Protein AF-A0A6J8ASM1-F1 (afdb_monomer)

Secondary structure (DSSP, 8-state):
----HHHHHHHHHH-SSPPPPPPBHHHHHHHHHHHHIIIIIHHH--HHHHHHHHHHHHHHHH--TTS--SS-HHHHHHHHHHHHTT--TT--TT--TTSTT---TTSGGGS----HHHHHHHHHHHHHHHHTTTTTTS-B-THHHHHHHHHHHHHS-TTS--TTSTHHHHHHHHHHHHHHH---------

Solvent-accessible surface area (backbone atoms only — not comparable to full-atom values): 11583 Å² total; per-residue (Å²): 130,92,70,73,58,70,62,57,51,54,49,52,74,74,36,101,56,93,81,82,88,59,50,41,49,66,61,48,54,51,54,52,48,50,51,49,46,64,63,42,42,75,75,68,64,44,66,59,54,52,52,36,52,50,50,54,52,52,49,57,65,61,62,65,92,84,57,91,65,91,67,54,65,34,54,54,42,62,26,51,58,44,42,48,51,66,44,56,88,67,52,58,93,86,56,56,81,90,46,102,80,60,59,39,82,64,37,76,92,36,45,62,54,82,58,68,73,60,48,52,59,50,43,55,57,36,49,56,49,29,76,43,31,70,66,59,68,59,41,43,73,59,61,66,60,53,52,49,51,51,50,46,47,71,69,58,37,87,94,55,92,41,80,90,52,66,58,41,59,53,45,53,52,53,46,53,47,38,71,76,75,47,85,81,79,84,90,70,90,130

Mean predicted aligned error: 11.3 Å

Structure (mmCIF, N/CA/C/O backbone):
data_AF-A0A6J8ASM1-F1
#
_entry.id   AF-A0A6J8ASM1-F1
#
loop_
_atom_site.group_PDB
_atom_site.id
_atom_site.type_symbol
_atom_site.label_atom_id
_atom_site.label_alt_id
_atom_site.label_comp_id
_atom_site.label_asym_id
_atom_site.label_entity_id
_atom_site.label_seq_id
_atom_site.pdbx_PDB_ins_code
_atom_site.Cartn_x
_atom_site.Cartn_y
_atom_site.Cartn_z
_atom_site.occupancy
_atom_site.B_iso_or_equiv
_atom_site.auth_seq_id
_atom_site.auth_comp_id
_atom_site.auth_asym_id
_atom_site.auth_atom_id
_atom_site.pdbx_PDB_model_num
ATOM 1 N N . MET A 1 1 ? 6.900 -10.649 9.901 1.00 44.19 1 MET A N 1
ATOM 2 C CA . MET A 1 1 ? 5.608 -10.013 10.231 1.00 44.19 1 MET A CA 1
ATOM 3 C C . MET A 1 1 ? 5.357 -10.311 11.690 1.00 44.19 1 MET A C 1
ATOM 5 O O . MET A 1 1 ? 5.675 -11.417 12.097 1.00 44.19 1 MET A O 1
ATOM 9 N N . ASP A 1 2 ? 4.907 -9.322 12.455 1.00 40.72 2 ASP A N 1
ATOM 10 C CA . ASP A 1 2 ? 4.675 -9.475 13.891 1.00 40.72 2 ASP A CA 1
ATOM 11 C C . ASP A 1 2 ? 3.363 -10.246 14.090 1.00 40.72 2 ASP A C 1
ATOM 13 O O . ASP A 1 2 ? 2.270 -9.744 13.802 1.00 40.72 2 ASP A O 1
ATOM 17 N N . ASP A 1 3 ? 3.486 -11.523 14.436 1.00 49.91 3 ASP A N 1
ATOM 18 C CA . ASP A 1 3 ? 2.369 -12.428 14.666 1.00 49.91 3 ASP A CA 1
ATOM 19 C C . ASP A 1 3 ? 2.250 -12.668 16.168 1.00 49.91 3 ASP A C 1
ATOM 21 O O . ASP A 1 3 ? 2.829 -13.611 16.701 1.00 49.91 3 ASP A O 1
ATOM 25 N N . ASP A 1 4 ? 1.476 -11.817 16.847 1.00 57.06 4 ASP A N 1
ATOM 26 C CA . ASP A 1 4 ? 1.049 -12.047 18.231 1.00 57.06 4 ASP A CA 1
ATOM 27 C C . ASP A 1 4 ? 0.227 -13.345 18.314 1.00 57.06 4 ASP A C 1
ATOM 29 O O . ASP A 1 4 ? -1.001 -13.359 18.220 1.00 57.06 4 ASP A O 1
ATOM 33 N N . SER A 1 5 ? 0.922 -14.474 18.431 1.00 57.62 5 SER A N 1
ATOM 34 C CA . SER A 1 5 ? 0.334 -15.813 18.404 1.00 57.62 5 SER A CA 1
ATOM 35 C C . SER A 1 5 ? -0.451 -16.126 19.681 1.00 57.62 5 SER A C 1
ATOM 37 O O . SER A 1 5 ? -1.349 -16.965 19.658 1.00 57.62 5 SER A O 1
ATOM 39 N N . ALA A 1 6 ? -0.143 -15.448 20.791 1.00 64.06 6 ALA A N 1
ATOM 40 C CA . ALA A 1 6 ? -0.754 -15.702 22.095 1.00 64.06 6 ALA A CA 1
ATOM 41 C C . ALA A 1 6 ? -2.237 -15.289 22.155 1.00 64.06 6 ALA A C 1
ATOM 43 O O . ALA A 1 6 ? -3.060 -16.005 22.724 1.00 64.06 6 ALA A O 1
ATOM 44 N N . THR A 1 7 ? -2.603 -14.170 21.522 1.00 65.12 7 THR A N 1
ATOM 45 C CA . THR A 1 7 ? -3.988 -13.668 21.511 1.00 65.12 7 THR A CA 1
ATOM 46 C C . THR A 1 7 ? -4.891 -14.509 20.613 1.00 65.12 7 THR A C 1
ATOM 48 O O . THR A 1 7 ? -6.029 -14.798 20.978 1.00 65.12 7 THR A O 1
ATOM 51 N N . LEU A 1 8 ? -4.383 -14.976 19.468 1.00 67.25 8 LEU A N 1
ATOM 52 C CA . LEU A 1 8 ? -5.148 -15.833 18.560 1.00 67.25 8 LEU A CA 1
ATOM 53 C C . LEU A 1 8 ? -5.460 -17.201 19.185 1.00 67.25 8 LEU A C 1
ATOM 55 O O . LEU A 1 8 ? -6.559 -17.716 18.987 1.00 67.25 8 LEU A O 1
ATOM 59 N N . SER A 1 9 ? -4.524 -17.775 19.946 1.00 66.81 9 SER A N 1
ATOM 60 C CA . SER A 1 9 ? -4.737 -19.050 20.641 1.00 66.81 9 SER A CA 1
ATOM 61 C C . SER A 1 9 ? -5.842 -18.951 21.693 1.00 66.81 9 SER A C 1
ATOM 63 O O . SER A 1 9 ? -6.753 -19.772 21.677 1.00 66.81 9 SER A O 1
ATOM 65 N N . GLN A 1 10 ? -5.845 -17.901 22.523 1.00 72.62 10 GLN A N 1
ATOM 66 C CA . GLN A 1 10 ? -6.917 -17.682 23.508 1.00 72.62 10 GLN A CA 1
ATOM 67 C C . GLN A 1 10 ? -8.285 -17.442 22.858 1.00 72.62 10 GLN A C 1
ATOM 69 O O . GLN A 1 10 ? -9.308 -17.890 23.370 1.00 72.62 10 GLN A O 1
ATOM 74 N N . VAL A 1 11 ? -8.324 -16.734 21.727 1.00 70.00 11 VAL A N 1
ATOM 75 C CA . VAL A 1 11 ? -9.566 -16.512 20.976 1.00 70.00 11 VAL A CA 1
ATOM 76 C C . VAL A 1 11 ? -10.088 -17.830 20.396 1.00 70.00 11 VAL A C 1
ATOM 78 O O . VAL A 1 11 ? -11.273 -18.118 20.507 1.00 70.00 11 VAL A O 1
ATOM 81 N N . LYS A 1 12 ? -9.218 -18.676 19.839 1.00 73.12 12 LYS A N 1
ATOM 82 C CA . LYS A 1 12 ? -9.619 -20.003 19.344 1.00 73.12 12 LYS A CA 1
ATOM 83 C C . LYS A 1 12 ? -10.085 -20.940 20.459 1.00 73.12 12 LYS A C 1
ATOM 85 O O . LYS A 1 12 ? -10.977 -21.742 20.232 1.00 73.12 12 LYS A O 1
ATOM 90 N N . GLU A 1 13 ? -9.490 -20.837 21.643 1.00 75.00 13 GLU A N 1
ATOM 91 C CA . GLU A 1 13 ? -9.875 -21.634 22.810 1.00 75.00 13 GLU A CA 1
ATOM 92 C C . GLU A 1 13 ? -11.236 -21.202 23.380 1.00 75.00 13 GLU A C 1
ATOM 94 O O . GLU A 1 13 ? -12.033 -22.038 23.794 1.00 75.00 13 GLU A O 1
ATOM 99 N N . ARG A 1 14 ? -11.533 -19.895 23.368 1.00 75.94 14 ARG A N 1
ATOM 100 C CA . ARG A 1 14 ? -12.781 -19.343 23.926 1.00 75.94 14 ARG A CA 1
ATOM 101 C C . ARG A 1 14 ? -13.973 -19.371 22.975 1.00 75.94 14 ARG A C 1
ATOM 103 O O . ARG A 1 14 ? -15.107 -19.360 23.445 1.00 75.94 14 ARG A O 1
ATOM 110 N N . PHE A 1 15 ? -13.745 -19.369 21.665 1.00 72.75 15 PHE A N 1
ATOM 111 C CA . PHE A 1 15 ? -14.811 -19.323 20.667 1.00 72.75 15 PHE A CA 1
ATOM 112 C C . PHE A 1 15 ? -14.808 -20.608 19.833 1.00 72.75 15 PHE A C 1
ATOM 114 O O . PHE A 1 15 ? -13.863 -20.877 19.101 1.00 72.75 15 PHE A O 1
ATOM 121 N N . GLY A 1 16 ? -15.896 -21.385 19.891 1.00 74.62 16 GLY A N 1
ATOM 122 C CA . GLY A 1 16 ? -16.052 -22.661 19.171 1.00 74.62 16 GLY A CA 1
ATOM 123 C C . GLY A 1 16 ? -16.206 -22.548 17.646 1.00 74.62 16 GLY A C 1
ATOM 124 O O . GLY A 1 16 ? -16.668 -23.488 17.007 1.00 74.62 16 GLY A O 1
ATOM 125 N N . HIS A 1 17 ? -15.866 -21.401 17.055 1.00 75.94 17 HIS A N 1
ATOM 126 C CA . HIS A 1 17 ? -15.947 -21.153 15.619 1.00 75.94 17 HIS A CA 1
ATOM 127 C C . HIS A 1 17 ? -14.587 -20.705 15.061 1.00 75.94 17 HIS A C 1
ATOM 129 O O . HIS A 1 17 ? -13.820 -20.031 15.754 1.00 75.94 17 HIS A O 1
ATOM 135 N N . PRO A 1 18 ? -14.270 -21.024 13.793 1.00 72.81 18 PRO A N 1
ATOM 136 C CA . PRO A 1 18 ? -13.019 -20.604 13.176 1.00 72.81 18 PRO A CA 1
ATOM 137 C C . PRO A 1 18 ? -12.924 -19.074 13.129 1.00 72.81 18 PRO A C 1
ATOM 139 O O . PRO A 1 18 ? -13.768 -18.400 12.543 1.00 72.81 18 PRO A O 1
ATOM 142 N N . VAL A 1 19 ? -11.883 -18.525 13.758 1.00 69.50 19 VAL A N 1
ATOM 143 C CA . VAL A 1 19 ? -11.554 -17.097 13.701 1.00 69.50 19 VAL A CA 1
ATOM 144 C C . VAL A 1 19 ? -10.429 -16.886 12.695 1.00 69.50 19 VAL A C 1
ATOM 146 O O . VAL A 1 19 ? -9.323 -17.406 12.861 1.00 69.50 19 VAL A O 1
ATOM 149 N N . GLU A 1 20 ? -10.714 -16.119 11.645 1.00 68.56 20 GLU A N 1
ATOM 150 C CA . GLU A 1 20 ? -9.738 -15.733 10.629 1.00 68.56 20 GLU A CA 1
ATOM 151 C C . GLU A 1 20 ? -9.116 -14.373 10.984 1.00 68.56 20 GLU A C 1
ATOM 153 O O . GLU A 1 20 ? -9.820 -13.391 11.219 1.00 68.56 20 GLU A O 1
ATOM 158 N N . LYS A 1 21 ? -7.780 -14.301 11.027 1.00 69.81 21 LYS A N 1
ATOM 159 C CA . LYS A 1 21 ? -7.047 -13.046 11.241 1.00 69.81 21 LYS A CA 1
ATOM 160 C C . LYS A 1 21 ? -6.869 -12.343 9.900 1.00 69.81 21 LYS A C 1
ATOM 162 O O . LYS A 1 21 ? -6.246 -12.887 8.991 1.00 69.81 21 LYS A O 1
ATOM 167 N N . TRP A 1 22 ? -7.363 -11.117 9.790 1.00 72.75 22 TRP A N 1
ATOM 168 C CA . TRP A 1 22 ? -7.147 -10.280 8.612 1.00 72.75 22 TRP A CA 1
ATOM 169 C C . TRP A 1 22 ? -6.052 -9.252 8.884 1.00 72.75 22 TRP A C 1
ATOM 171 O O . TRP A 1 22 ? -5.997 -8.651 9.955 1.00 72.75 22 TRP A O 1
ATOM 181 N N . SER A 1 23 ? -5.173 -9.027 7.907 1.00 72.44 23 SER A N 1
ATOM 182 C CA . SER A 1 23 ? -4.196 -7.939 7.992 1.00 72.44 23 SER A CA 1
ATOM 183 C C . SER A 1 23 ? -4.887 -6.584 7.836 1.00 72.44 23 SER 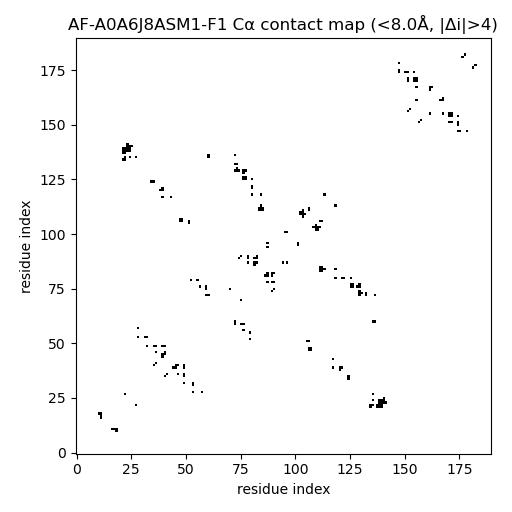A C 1
ATOM 185 O O . SER A 1 23 ? -5.810 -6.445 7.032 1.00 72.44 23 SER A O 1
ATOM 187 N N . ASP A 1 24 ? -4.417 -5.566 8.555 1.00 78.00 24 ASP A N 1
ATOM 188 C CA . ASP A 1 24 ? -4.861 -4.193 8.321 1.00 78.00 24 ASP A CA 1
ATOM 189 C C . ASP A 1 24 ? -4.247 -3.632 7.025 1.00 78.00 24 ASP A C 1
ATOM 191 O O . ASP A 1 24 ? -3.042 -3.751 6.774 1.00 78.00 24 ASP A O 1
ATOM 195 N N . ILE A 1 25 ? -5.082 -2.993 6.200 1.00 77.44 25 ILE A N 1
ATOM 196 C CA . ILE A 1 25 ? -4.677 -2.424 4.904 1.00 77.44 25 ILE A CA 1
ATOM 197 C C . ILE A 1 25 ? -3.565 -1.376 5.058 1.00 77.44 25 ILE A C 1
ATOM 199 O O . ILE A 1 25 ? -2.675 -1.297 4.208 1.00 77.44 25 ILE A O 1
ATOM 203 N N . ASN A 1 26 ? -3.600 -0.546 6.102 1.00 78.12 26 ASN A N 1
ATOM 204 C CA . ASN A 1 26 ? -2.608 0.514 6.282 1.00 78.12 26 ASN A CA 1
ATOM 205 C C . ASN A 1 26 ? -1.263 -0.072 6.712 1.00 78.12 26 ASN A C 1
ATOM 207 O O . ASN A 1 26 ? -0.227 0.315 6.166 1.00 78.12 26 ASN A O 1
ATOM 211 N N . HIS A 1 27 ? -1.275 -1.047 7.623 1.00 78.50 27 HIS A N 1
ATOM 212 C CA . HIS A 1 27 ? -0.069 -1.783 8.008 1.00 78.50 27 HIS A CA 1
ATOM 213 C C . HIS A 1 27 ? 0.563 -2.501 6.816 1.00 78.50 27 HIS A C 1
ATOM 215 O O . HIS A 1 27 ? 1.779 -2.430 6.621 1.00 78.50 27 HIS A O 1
ATOM 221 N N . LEU A 1 28 ? -0.259 -3.119 5.970 1.00 78.88 28 LEU A N 1
ATOM 222 C CA . LEU A 1 28 ? 0.202 -3.753 4.744 1.00 78.88 28 LEU A CA 1
ATOM 223 C C . LEU A 1 28 ? 0.855 -2.745 3.785 1.00 78.88 28 LEU A C 1
ATOM 225 O O . LEU A 1 28 ? 1.982 -2.965 3.341 1.00 78.88 28 LEU A O 1
ATOM 229 N N . ARG A 1 29 ? 0.186 -1.617 3.499 1.00 81.12 29 ARG A N 1
ATOM 230 C CA . ARG A 1 29 ? 0.737 -0.536 2.658 1.00 81.12 29 ARG A CA 1
ATOM 231 C C . ARG A 1 29 ? 2.078 -0.034 3.189 1.00 81.12 29 ARG A C 1
ATOM 233 O O . ARG A 1 29 ? 3.003 0.170 2.408 1.00 81.12 29 ARG A O 1
ATOM 240 N N . LYS A 1 30 ? 2.197 0.132 4.509 1.00 83.81 30 LYS A N 1
ATOM 241 C CA . LYS A 1 30 ? 3.439 0.558 5.165 1.00 83.81 30 LYS A CA 1
ATOM 242 C C . LYS A 1 30 ? 4.547 -0.486 5.019 1.00 83.81 30 LYS A C 1
ATOM 244 O O . LYS A 1 30 ? 5.665 -0.129 4.668 1.00 83.81 30 LYS A O 1
ATOM 249 N N . SER A 1 31 ? 4.245 -1.764 5.247 1.00 82.44 31 SER A N 1
ATOM 250 C CA . SER A 1 31 ? 5.212 -2.862 5.106 1.00 82.44 31 SER A CA 1
ATOM 251 C C . SER A 1 31 ? 5.757 -2.962 3.677 1.00 82.44 31 SER A C 1
ATOM 253 O O . SER A 1 31 ? 6.970 -3.007 3.480 1.00 82.44 31 SER A O 1
ATOM 255 N N . VAL A 1 32 ? 4.866 -2.897 2.687 1.00 80.56 32 VAL A N 1
ATOM 256 C CA . VAL A 1 32 ? 5.199 -2.867 1.255 1.00 80.56 32 VAL A CA 1
ATOM 257 C C . VAL A 1 32 ? 6.045 -1.644 0.906 1.00 80.56 32 VAL A C 1
ATOM 259 O O . VAL A 1 32 ? 7.094 -1.775 0.277 1.00 80.56 32 VAL A O 1
ATOM 262 N N . GLY A 1 33 ? 5.634 -0.460 1.367 1.00 84.06 33 GLY A N 1
ATOM 263 C CA . GLY A 1 33 ? 6.385 0.770 1.151 1.00 84.06 33 GLY A CA 1
ATOM 264 C C . GLY A 1 33 ? 7.799 0.698 1.729 1.00 84.06 33 GLY A C 1
ATOM 265 O O . GLY A 1 33 ? 8.751 1.069 1.049 1.00 84.06 33 GLY A O 1
ATOM 266 N N . ASN A 1 34 ? 7.951 0.155 2.937 1.00 85.50 34 ASN A N 1
ATOM 267 C CA . ASN A 1 34 ? 9.255 -0.045 3.567 1.00 85.50 34 ASN A CA 1
ATOM 268 C C . ASN A 1 34 ? 10.126 -1.043 2.793 1.00 85.50 34 ASN A C 1
ATOM 270 O O . ASN A 1 34 ? 11.320 -0.805 2.642 1.00 85.50 34 ASN A O 1
ATOM 274 N N . SER A 1 35 ? 9.546 -2.135 2.282 1.00 83.75 35 SER A N 1
ATOM 275 C CA . SER A 1 35 ? 10.268 -3.095 1.436 1.00 83.75 35 SER A CA 1
ATOM 276 C C . SER A 1 35 ? 10.807 -2.422 0.171 1.00 83.75 35 SER A C 1
ATOM 278 O O . SER A 1 35 ? 11.996 -2.539 -0.112 1.00 83.75 35 SER A O 1
ATOM 280 N N . MET A 1 36 ? 9.983 -1.622 -0.515 1.00 85.00 36 MET A N 1
ATOM 281 C CA . MET A 1 36 ? 10.419 -0.834 -1.673 1.00 85.00 36 MET A CA 1
ATOM 282 C C . MET A 1 36 ? 11.548 0.135 -1.327 1.00 85.00 36 MET A C 1
ATOM 284 O O . MET A 1 36 ? 12.539 0.194 -2.046 1.00 85.00 36 MET A O 1
ATOM 288 N N . TYR A 1 37 ? 11.436 0.875 -0.221 1.00 86.12 37 TYR A N 1
ATOM 289 C CA . TYR A 1 37 ? 12.507 1.775 0.211 1.00 86.12 37 TYR A CA 1
ATOM 290 C C . TYR A 1 37 ? 13.796 1.014 0.535 1.00 86.12 37 TYR A C 1
ATOM 292 O O . TYR A 1 37 ? 14.869 1.422 0.103 1.00 86.12 37 TYR A O 1
ATOM 300 N N . ASN A 1 38 ? 13.718 -0.117 1.228 1.00 84.00 38 ASN A N 1
ATOM 301 C CA . ASN A 1 38 ? 14.904 -0.886 1.591 1.00 84.00 38 ASN A CA 1
ATOM 302 C C . ASN A 1 38 ? 15.631 -1.475 0.377 1.00 84.00 38 ASN A C 1
ATOM 304 O O . ASN A 1 38 ? 16.861 -1.457 0.362 1.00 84.00 38 ASN A O 1
ATOM 308 N N . THR A 1 39 ? 14.895 -1.963 -0.623 1.00 80.12 39 THR A N 1
ATOM 309 C CA . THR A 1 39 ? 15.476 -2.578 -1.825 1.00 80.12 39 THR A CA 1
ATOM 310 C C . THR A 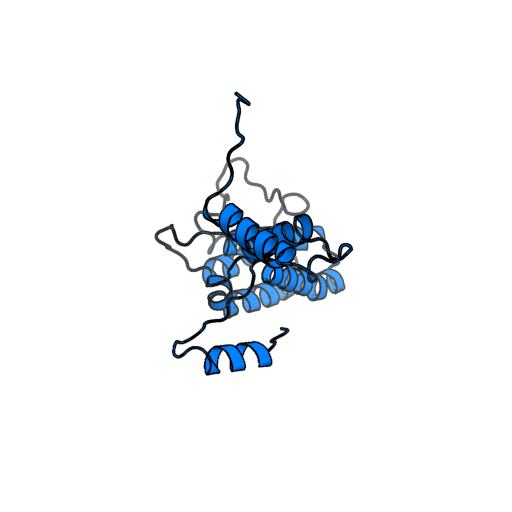1 39 ? 15.907 -1.525 -2.849 1.00 80.12 39 THR A C 1
ATOM 312 O O . THR A 1 39 ? 17.038 -1.552 -3.326 1.00 80.12 39 THR A O 1
ATOM 315 N N . LEU A 1 40 ? 15.044 -0.549 -3.148 1.00 82.94 40 LEU A N 1
ATOM 316 C CA . LEU A 1 40 ? 15.227 0.373 -4.275 1.00 82.94 40 LEU A CA 1
ATOM 317 C C . LEU A 1 40 ? 15.945 1.667 -3.886 1.00 82.94 40 LEU A C 1
ATOM 319 O O . LEU A 1 40 ? 16.764 2.163 -4.654 1.00 82.94 40 LEU A O 1
ATOM 323 N N . GLN A 1 41 ? 15.689 2.231 -2.698 1.00 79.88 41 GLN A N 1
ATOM 324 C CA . GLN A 1 41 ? 16.317 3.503 -2.310 1.00 79.88 41 GLN A CA 1
ATOM 325 C C . GLN A 1 41 ? 17.821 3.337 -2.084 1.00 79.88 41 GLN A C 1
ATOM 327 O O . GLN A 1 41 ? 18.582 4.254 -2.385 1.00 79.88 41 GLN A O 1
ATOM 332 N N . LYS A 1 42 ? 18.250 2.176 -1.570 1.00 75.88 42 LYS A N 1
ATOM 333 C CA . LYS A 1 42 ? 19.668 1.888 -1.315 1.00 75.88 42 LYS A CA 1
ATOM 334 C C . LYS A 1 42 ? 20.477 1.756 -2.605 1.00 75.88 42 LYS A C 1
ATOM 336 O O . LYS A 1 42 ? 21.605 2.233 -2.642 1.00 75.88 42 LYS A O 1
ATOM 341 N N . LYS A 1 43 ? 19.896 1.141 -3.640 1.00 79.94 43 LYS A N 1
ATOM 342 C CA . LYS A 1 43 ? 20.569 0.873 -4.919 1.00 79.94 43 LYS A CA 1
ATOM 343 C C . LYS A 1 43 ? 20.393 2.003 -5.935 1.00 79.94 43 LYS A C 1
ATOM 345 O O . LYS A 1 43 ? 21.369 2.490 -6.486 1.00 79.94 43 LYS A O 1
ATOM 350 N N . HIS A 1 44 ? 19.160 2.472 -6.120 1.00 79.44 44 HIS A N 1
ATOM 351 C CA . HIS A 1 44 ? 18.786 3.353 -7.234 1.00 79.44 44 HIS A CA 1
ATOM 352 C C . HIS A 1 44 ? 18.512 4.805 -6.812 1.00 79.44 44 HIS A C 1
ATOM 354 O O . HIS A 1 44 ? 18.434 5.690 -7.656 1.00 79.44 44 HIS A O 1
ATOM 360 N N . LYS A 1 45 ? 18.363 5.092 -5.507 1.00 73.38 45 LYS A N 1
ATOM 361 C CA . LYS A 1 45 ? 18.067 6.436 -4.949 1.00 73.38 45 LYS A CA 1
ATOM 362 C C . LYS A 1 45 ? 16.832 7.137 -5.566 1.00 73.38 45 LYS A C 1
ATOM 364 O O . LYS A 1 45 ? 16.715 8.361 -5.517 1.00 73.38 45 LYS A O 1
ATOM 369 N N . THR A 1 46 ? 15.861 6.388 -6.093 1.00 78.38 46 THR A N 1
ATOM 370 C CA . THR A 1 46 ? 14.725 6.909 -6.879 1.00 78.38 46 THR A CA 1
ATOM 371 C C . THR A 1 46 ? 13.433 7.106 -6.067 1.00 78.38 46 THR A C 1
ATOM 373 O O . THR A 1 46 ? 12.403 6.469 -6.297 1.00 78.38 46 THR A O 1
ATOM 376 N N . SER A 1 47 ? 13.427 8.064 -5.136 1.00 83.62 47 SER A N 1
ATOM 377 C CA . SER A 1 47 ? 12.272 8.299 -4.241 1.00 83.62 47 SER A CA 1
ATOM 378 C C . SER A 1 47 ? 10.949 8.613 -4.968 1.00 83.62 47 SER A C 1
ATOM 380 O O . SER A 1 47 ? 9.878 8.215 -4.505 1.00 83.62 47 SER A O 1
ATOM 382 N N . ALA A 1 48 ? 11.002 9.297 -6.115 1.00 85.94 48 ALA A N 1
ATOM 383 C CA . ALA A 1 48 ? 9.829 9.598 -6.938 1.00 85.94 48 ALA A CA 1
ATOM 384 C C . ALA A 1 48 ? 9.246 8.342 -7.610 1.00 85.94 48 ALA A C 1
ATOM 386 O O . ALA A 1 48 ? 8.028 8.167 -7.641 1.00 85.94 48 ALA A O 1
ATOM 387 N N . VAL A 1 49 ? 10.111 7.435 -8.072 1.00 88.31 49 VAL A N 1
ATOM 388 C CA . VAL A 1 49 ? 9.718 6.146 -8.661 1.00 88.31 49 VAL A CA 1
ATOM 389 C C . VAL A 1 49 ? 9.073 5.255 -7.599 1.00 88.31 49 VAL A C 1
ATOM 391 O O . VAL A 1 49 ? 8.013 4.680 -7.828 1.00 88.31 49 VAL A O 1
ATOM 394 N N . ILE A 1 50 ? 9.629 5.222 -6.386 1.00 88.88 50 ILE A N 1
ATOM 395 C CA . ILE A 1 50 ? 9.029 4.482 -5.264 1.00 88.88 50 ILE A CA 1
ATOM 396 C C . ILE A 1 50 ? 7.614 4.995 -4.960 1.00 88.88 50 ILE A C 1
ATOM 398 O O . ILE A 1 50 ? 6.682 4.201 -4.831 1.00 88.88 50 ILE A O 1
ATOM 402 N N . LYS A 1 51 ? 7.417 6.320 -4.903 1.00 88.88 51 LYS A N 1
ATOM 403 C CA . LYS A 1 51 ? 6.090 6.925 -4.681 1.00 88.88 51 LYS A CA 1
ATOM 404 C C . LYS A 1 51 ? 5.094 6.558 -5.784 1.00 88.88 51 LYS A C 1
ATOM 406 O O . LYS A 1 51 ? 3.927 6.295 -5.484 1.00 88.88 51 LYS A O 1
ATOM 411 N N . TYR A 1 52 ? 5.542 6.514 -7.039 1.00 90.69 52 TYR A N 1
ATOM 412 C CA . TYR A 1 52 ? 4.726 6.046 -8.159 1.00 90.69 52 TYR A CA 1
ATOM 413 C C . TYR A 1 52 ? 4.222 4.618 -7.924 1.00 90.69 52 TYR A C 1
ATOM 415 O O . TYR A 1 52 ? 3.015 4.367 -7.943 1.00 90.69 52 TYR A O 1
ATOM 423 N N . PHE A 1 53 ? 5.128 3.693 -7.614 1.00 90.25 53 PHE A N 1
ATOM 424 C CA . PHE A 1 53 ? 4.767 2.295 -7.412 1.00 90.25 53 PHE A CA 1
ATOM 425 C C . PHE A 1 53 ? 3.902 2.069 -6.165 1.00 90.25 53 PHE A C 1
ATOM 427 O O . PHE A 1 53 ? 2.958 1.281 -6.218 1.00 90.25 53 PHE A O 1
ATOM 434 N N . GLN A 1 54 ? 4.128 2.810 -5.076 1.00 89.25 54 GLN A N 1
ATOM 435 C CA . GLN A 1 54 ? 3.254 2.790 -3.894 1.00 89.25 54 GLN A CA 1
ATOM 436 C C . GLN A 1 54 ? 1.820 3.225 -4.219 1.00 89.25 54 GLN A C 1
ATOM 438 O O . GLN A 1 54 ? 0.853 2.645 -3.707 1.00 89.25 54 GLN A O 1
ATOM 443 N N . LYS A 1 55 ? 1.671 4.237 -5.082 1.00 88.06 55 LYS A N 1
ATOM 444 C CA . LYS A 1 55 ? 0.370 4.693 -5.575 1.00 88.06 55 LYS A CA 1
ATOM 445 C C . LYS A 1 55 ? -0.300 3.600 -6.408 1.00 88.06 55 LYS A C 1
ATOM 447 O O . LYS A 1 55 ? -1.439 3.247 -6.104 1.00 88.06 55 LYS A O 1
ATOM 452 N N . CYS A 1 56 ? 0.397 3.018 -7.387 1.00 88.50 56 CYS A N 1
ATOM 453 C CA . CYS A 1 56 ? -0.143 1.929 -8.213 1.00 88.50 56 CYS A CA 1
ATOM 454 C C . CYS A 1 56 ? -0.554 0.712 -7.372 1.00 88.50 56 CYS A C 1
ATOM 456 O O . CYS A 1 56 ? -1.671 0.214 -7.519 1.00 88.50 56 CYS A O 1
ATOM 458 N N . PHE A 1 57 ? 0.286 0.299 -6.419 1.00 87.75 57 PHE A N 1
ATOM 459 C CA . PHE A 1 57 ? -0.037 -0.763 -5.466 1.00 87.75 57 PHE A CA 1
ATOM 460 C C . PHE A 1 57 ? -1.304 -0.440 -4.663 1.00 87.75 57 PHE A C 1
ATOM 462 O O . PHE A 1 57 ? -2.218 -1.260 -4.573 1.00 87.75 57 PHE A O 1
ATOM 469 N N . SER A 1 58 ? -1.397 0.779 -4.121 1.00 85.75 58 SER A N 1
ATOM 470 C CA . SER A 1 58 ? -2.553 1.219 -3.337 1.00 85.75 58 SER A CA 1
ATOM 471 C C . SER A 1 58 ? -3.850 1.187 -4.143 1.00 85.75 58 SER A C 1
ATOM 473 O O . SER A 1 58 ? -4.882 0.799 -3.594 1.00 85.75 58 SER A O 1
ATOM 475 N N . TYR A 1 59 ? -3.815 1.549 -5.427 1.00 84.94 59 TYR A N 1
ATOM 476 C CA . TYR A 1 59 ? -4.971 1.402 -6.310 1.00 84.94 59 TYR A CA 1
ATOM 477 C C . TYR A 1 59 ? -5.321 -0.068 -6.529 1.00 84.94 59 TYR A C 1
ATOM 479 O O . TYR A 1 59 ? -6.467 -0.438 -6.281 1.00 84.94 59 TYR A O 1
ATOM 487 N N . ALA A 1 60 ? -4.348 -0.911 -6.886 1.00 84.00 60 ALA A N 1
ATOM 488 C CA . ALA A 1 60 ? -4.565 -2.334 -7.149 1.00 84.00 60 ALA A CA 1
ATOM 489 C C . ALA A 1 60 ? -5.246 -3.063 -5.975 1.00 84.00 60 ALA A C 1
ATOM 491 O O . ALA A 1 60 ? -6.168 -3.853 -6.179 1.00 84.00 60 ALA A O 1
ATOM 492 N N . ILE A 1 61 ? -4.858 -2.754 -4.732 1.00 80.50 61 ILE A N 1
ATOM 493 C CA . ILE A 1 61 ? -5.481 -3.357 -3.541 1.00 80.50 61 ILE A CA 1
ATOM 494 C C . ILE A 1 61 ? -6.842 -2.745 -3.180 1.00 80.50 61 ILE A C 1
ATOM 496 O O . ILE A 1 61 ? -7.653 -3.417 -2.545 1.00 80.50 61 ILE A O 1
ATOM 500 N N . SER A 1 62 ? -7.101 -1.491 -3.571 1.00 78.06 62 SER A N 1
ATOM 501 C CA . SER A 1 62 ? -8.344 -0.770 -3.241 1.00 78.06 62 SER A CA 1
ATOM 502 C C . SER A 1 62 ? -9.482 -1.035 -4.226 1.00 78.06 62 SER A C 1
ATOM 504 O O . SER A 1 62 ? -10.621 -0.660 -3.940 1.00 78.06 62 SER A O 1
ATOM 506 N N . GLN A 1 63 ? -9.203 -1.676 -5.368 1.00 72.19 63 GLN A N 1
ATOM 507 C CA . GLN A 1 63 ? -10.226 -2.093 -6.327 1.00 72.19 63 GLN A CA 1
ATOM 508 C C . GLN A 1 63 ? -11.248 -3.010 -5.625 1.00 72.19 63 GLN A C 1
ATOM 510 O O . GLN A 1 63 ? -10.957 -4.151 -5.244 1.00 72.19 63 GLN A O 1
ATOM 515 N N . LYS A 1 64 ? -12.465 -2.493 -5.398 1.00 58.09 64 LYS A N 1
ATOM 516 C CA . LYS A 1 64 ? -13.520 -3.189 -4.641 1.00 58.09 64 LYS A CA 1
ATOM 517 C C . LYS A 1 64 ? -13.940 -4.490 -5.343 1.00 58.09 64 LYS A C 1
ATOM 519 O O . LYS A 1 64 ? -13.853 -4.623 -6.559 1.00 58.09 64 LYS A O 1
ATOM 524 N N . LYS A 1 65 ? -14.473 -5.451 -4.577 1.00 52.34 65 LYS A N 1
ATOM 525 C CA . LYS A 1 65 ? -15.053 -6.739 -5.037 1.00 52.34 65 LYS A CA 1
ATOM 526 C C . LYS A 1 65 ? -16.194 -6.621 -6.082 1.00 52.34 65 LYS A C 1
ATOM 528 O O . LYS A 1 65 ? -16.739 -7.641 -6.467 1.00 52.34 65 LYS A O 1
ATOM 533 N N . LYS A 1 66 ? -16.582 -5.411 -6.511 1.00 41.34 66 LYS A N 1
ATOM 534 C CA . LYS A 1 66 ? -17.838 -5.121 -7.229 1.00 41.34 66 LYS A CA 1
ATOM 535 C C . LYS A 1 66 ? -17.746 -5.063 -8.760 1.00 41.34 66 LYS A C 1
ATOM 537 O O . LYS A 1 66 ? -18.742 -4.729 -9.385 1.00 41.34 66 LYS A O 1
ATOM 542 N N . GLN A 1 67 ? -16.605 -5.364 -9.372 1.00 42.00 67 GLN A N 1
ATOM 543 C CA . GLN A 1 67 ? -16.566 -5.546 -10.827 1.00 42.00 67 GLN A CA 1
ATOM 544 C C . GLN A 1 67 ? -16.586 -7.041 -11.159 1.00 42.00 67 GLN A C 1
ATOM 546 O O . GLN A 1 67 ? -15.910 -7.794 -10.452 1.00 42.00 67 GLN A O 1
ATOM 551 N N . PRO A 1 68 ? -17.328 -7.482 -12.193 1.00 43.00 68 PRO A N 1
ATOM 552 C CA . PRO A 1 68 ? -17.175 -8.821 -12.748 1.00 43.00 68 PRO A CA 1
ATOM 553 C C . PRO A 1 68 ? -15.750 -8.887 -13.305 1.00 43.00 68 PRO A C 1
ATOM 555 O O . PRO A 1 68 ? -15.430 -8.276 -14.322 1.00 43.00 68 PRO A O 1
ATOM 558 N N . ARG A 1 69 ? -14.839 -9.471 -12.527 1.00 51.09 69 ARG A N 1
ATOM 559 C CA . ARG A 1 69 ? -13.402 -9.358 -12.765 1.00 51.09 69 ARG A CA 1
ATOM 560 C C . ARG A 1 69 ? -13.037 -10.178 -13.994 1.00 51.09 69 ARG A C 1
ATOM 562 O O . ARG A 1 69 ? -13.102 -11.398 -13.925 1.00 51.09 69 ARG A O 1
ATOM 569 N N . LYS A 1 70 ? -12.615 -9.511 -15.072 1.00 52.16 70 LYS A N 1
ATOM 570 C CA . LYS A 1 70 ? -11.783 -10.166 -16.087 1.00 52.16 70 LYS A CA 1
ATOM 571 C C . LYS A 1 70 ? -10.437 -10.580 -15.477 1.00 52.16 70 LYS A C 1
ATOM 573 O O . LYS A 1 70 ? -10.056 -11.721 -15.687 1.00 52.16 70 LYS A O 1
ATOM 578 N N . ASN A 1 71 ? -9.854 -9.748 -14.594 1.00 61.25 71 ASN A N 1
ATOM 579 C CA . ASN A 1 71 ? -8.558 -10.038 -13.970 1.00 61.25 71 ASN A CA 1
ATOM 580 C C . ASN A 1 71 ? -8.516 -10.101 -12.435 1.00 61.25 71 ASN A C 1
ATOM 582 O O . ASN A 1 71 ? -9.185 -9.363 -11.698 1.00 61.25 71 ASN A O 1
ATOM 586 N N . THR A 1 72 ? -7.647 -10.973 -11.931 1.00 76.00 72 THR A N 1
ATOM 587 C CA . THR A 1 72 ? -7.337 -11.132 -10.511 1.00 76.00 72 THR A CA 1
ATOM 588 C C . THR A 1 72 ? -6.438 -9.994 -9.999 1.00 76.00 72 THR A C 1
ATOM 590 O O . THR A 1 72 ? -5.708 -9.340 -10.746 1.00 76.00 72 THR A O 1
ATOM 593 N N . ARG A 1 73 ? -6.438 -9.739 -8.676 1.00 80.25 73 ARG A N 1
ATOM 594 C CA . ARG A 1 73 ? -5.506 -8.757 -8.068 1.00 80.25 73 ARG A CA 1
ATOM 595 C C . ARG A 1 73 ? -4.047 -9.109 -8.359 1.00 80.25 73 ARG A C 1
ATOM 597 O O . ARG A 1 73 ? -3.220 -8.211 -8.464 1.00 80.25 73 ARG A O 1
ATOM 604 N N . ARG A 1 74 ? -3.750 -10.405 -8.484 1.00 85.69 74 ARG A N 1
ATOM 605 C CA . ARG A 1 74 ? -2.438 -10.917 -8.872 1.00 85.69 74 ARG A CA 1
ATOM 606 C C . ARG A 1 74 ? -2.038 -10.386 -10.243 1.00 85.69 74 ARG A C 1
ATOM 608 O O . ARG A 1 74 ? -0.994 -9.757 -10.337 1.00 85.69 74 ARG A O 1
ATOM 615 N N . GLU A 1 75 ? -2.888 -10.563 -11.252 1.00 85.50 75 GLU A N 1
ATOM 616 C CA . GLU A 1 75 ? -2.625 -10.093 -12.620 1.00 85.50 75 GLU A CA 1
ATOM 617 C C . GLU A 1 75 ? -2.427 -8.577 -12.678 1.00 85.50 75 GLU A C 1
ATOM 619 O O . GLU A 1 75 ? -1.482 -8.094 -13.303 1.00 85.50 75 GLU A O 1
ATOM 624 N N . THR A 1 76 ? -3.256 -7.822 -11.943 1.00 87.69 76 THR A N 1
ATOM 625 C CA . THR A 1 76 ? -3.070 -6.368 -11.828 1.00 87.69 76 THR A CA 1
ATOM 626 C C . THR A 1 76 ? -1.682 -6.049 -11.274 1.00 87.69 76 THR A C 1
ATOM 628 O O . THR A 1 76 ? -0.959 -5.263 -11.876 1.00 87.69 76 THR A O 1
ATOM 631 N N . LEU A 1 77 ? -1.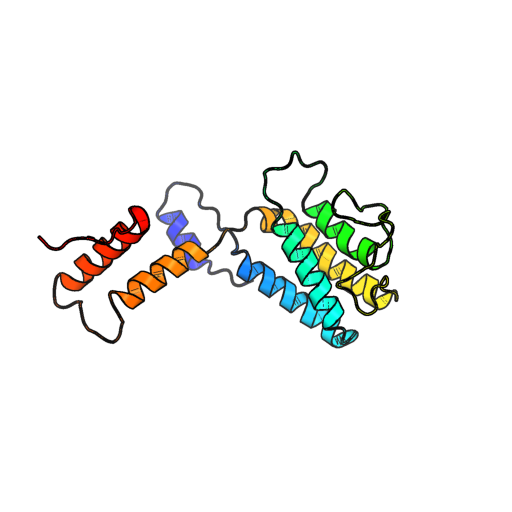269 -6.689 -10.174 1.00 89.12 77 LEU A N 1
ATOM 632 C CA . LEU A 1 77 ? 0.047 -6.462 -9.570 1.00 89.12 77 LEU A CA 1
ATOM 633 C C . LEU A 1 77 ? 1.201 -6.836 -10.509 1.00 89.12 77 LEU A C 1
ATOM 635 O O . LEU A 1 77 ? 2.163 -6.078 -10.597 1.00 89.12 77 LEU A O 1
ATOM 639 N N . THR A 1 78 ? 1.091 -7.944 -11.247 1.00 90.75 78 THR A N 1
ATOM 640 C CA . THR A 1 78 ? 2.124 -8.371 -12.206 1.00 90.75 78 THR A CA 1
ATOM 641 C C . THR A 1 78 ? 2.232 -7.454 -13.424 1.00 90.75 78 THR A C 1
ATOM 643 O O . THR A 1 78 ? 3.290 -7.381 -14.036 1.00 90.75 78 THR A O 1
ATOM 646 N N . SER A 1 79 ? 1.164 -6.729 -13.773 1.00 91.12 79 SER A N 1
ATOM 647 C CA . SER A 1 79 ? 1.159 -5.796 -14.911 1.00 91.12 79 SER A CA 1
ATOM 648 C C . SER A 1 79 ? 1.765 -4.419 -14.597 1.00 91.12 79 SER A C 1
ATOM 650 O O . SER A 1 79 ? 2.110 -3.683 -15.518 1.00 91.12 79 SER A O 1
ATOM 652 N N . ILE A 1 80 ? 1.927 -4.059 -13.314 1.00 92.00 80 ILE A N 1
ATOM 653 C CA . ILE A 1 80 ? 2.369 -2.714 -12.900 1.00 92.00 80 ILE A CA 1
ATOM 654 C C . ILE A 1 80 ? 3.810 -2.411 -13.330 1.00 92.00 80 ILE A C 1
ATOM 656 O O . ILE A 1 80 ? 4.078 -1.294 -13.774 1.00 92.00 80 ILE A O 1
ATOM 660 N N . VAL A 1 81 ? 4.731 -3.369 -13.172 1.00 93.19 81 VAL A N 1
ATOM 661 C CA . VAL A 1 81 ? 6.144 -3.172 -13.540 1.00 93.19 81 VAL A CA 1
ATOM 662 C C . VAL A 1 81 ? 6.294 -3.065 -15.060 1.00 93.19 81 VAL A C 1
ATOM 664 O O . VAL A 1 81 ? 6.734 -2.003 -15.489 1.00 93.19 81 VAL A O 1
ATOM 667 N N . PRO A 1 82 ? 5.826 -4.028 -15.885 1.00 92.56 82 PRO A N 1
ATOM 668 C CA . PRO A 1 82 ? 5.889 -3.907 -17.344 1.00 92.56 82 PRO A CA 1
ATOM 669 C C . PRO A 1 82 ? 5.301 -2.588 -17.862 1.00 92.56 82 PRO A C 1
ATOM 671 O O . PRO A 1 82 ? 5.941 -1.893 -18.647 1.00 92.56 82 PRO A O 1
ATOM 674 N N . HIS A 1 83 ? 4.146 -2.170 -17.332 1.00 92.25 83 HIS A N 1
ATOM 675 C CA . HIS A 1 83 ? 3.519 -0.898 -17.695 1.00 92.25 83 HIS A CA 1
ATOM 676 C C . HIS A 1 83 ? 4.431 0.310 -17.464 1.00 92.25 83 HIS A C 1
ATOM 678 O O . HIS A 1 83 ? 4.493 1.208 -18.296 1.00 92.25 83 HIS A O 1
ATOM 684 N N . ALA A 1 84 ? 5.132 0.361 -16.329 1.00 91.88 84 ALA A N 1
ATOM 685 C CA . ALA A 1 84 ? 6.014 1.479 -16.001 1.00 91.88 84 ALA A CA 1
ATOM 686 C C . ALA A 1 84 ? 7.215 1.593 -16.956 1.00 91.88 84 ALA A C 1
ATOM 688 O O . ALA A 1 84 ? 7.780 2.677 -17.076 1.00 91.88 84 ALA A O 1
ATOM 689 N N . PHE A 1 85 ? 7.580 0.499 -17.627 1.00 92.69 85 PHE A N 1
ATOM 690 C CA . PHE A 1 85 ? 8.641 0.426 -18.635 1.00 92.69 85 PHE A CA 1
ATOM 691 C C . PHE A 1 85 ? 8.106 0.527 -20.075 1.00 92.69 85 PHE A C 1
ATOM 693 O O . PHE A 1 85 ? 8.873 0.416 -21.022 1.00 92.69 85 PHE A O 1
ATOM 700 N N . GLY A 1 86 ? 6.807 0.796 -20.258 1.00 89.31 86 GLY A N 1
ATOM 701 C CA . GLY A 1 86 ? 6.200 0.955 -21.584 1.00 89.31 86 GLY A CA 1
ATOM 702 C C . GLY A 1 86 ? 5.748 -0.356 -22.230 1.00 89.31 86 GLY A C 1
ATOM 703 O O . GLY A 1 86 ? 5.437 -0.380 -23.416 1.00 89.31 86 GLY A O 1
ATOM 704 N N . HIS A 1 87 ? 5.688 -1.452 -21.472 1.00 90.94 87 HIS A N 1
ATOM 705 C CA . HIS A 1 87 ? 5.156 -2.727 -21.947 1.00 90.94 87 HIS A CA 1
ATOM 706 C C . HIS A 1 87 ? 3.697 -2.882 -21.518 1.00 90.94 87 HIS A C 1
ATOM 708 O O . HIS A 1 87 ? 3.379 -3.138 -20.351 1.00 90.94 87 HIS A O 1
ATOM 714 N N . HIS A 1 88 ? 2.797 -2.737 -22.485 1.00 89.00 88 HIS A N 1
ATOM 715 C CA . HIS A 1 88 ? 1.360 -2.639 -22.242 1.00 89.00 88 HIS A CA 1
ATOM 716 C C . HIS A 1 88 ? 0.570 -3.913 -22.581 1.00 89.00 88 HIS A C 1
ATOM 718 O O . HIS A 1 88 ? -0.645 -3.947 -22.435 1.00 89.00 88 HIS A O 1
ATOM 724 N N . GLU A 1 89 ? 1.242 -5.009 -22.929 1.00 86.00 89 GLU A N 1
ATOM 725 C CA . GLU A 1 89 ? 0.620 -6.287 -23.324 1.00 86.00 89 GLU A CA 1
ATOM 726 C C . GLU A 1 89 ? -0.337 -6.863 -22.269 1.00 86.00 89 GLU A C 1
ATOM 728 O O . GLU A 1 89 ? -1.371 -7.440 -22.589 1.00 86.00 89 GLU A O 1
ATOM 733 N N . LYS A 1 90 ? 0.021 -6.704 -20.990 1.00 83.81 90 LYS A N 1
ATOM 734 C CA . LYS A 1 90 ? -0.758 -7.186 -19.835 1.00 83.81 90 LYS A CA 1
ATOM 735 C C . LYS A 1 90 ? -1.553 -6.069 -19.164 1.00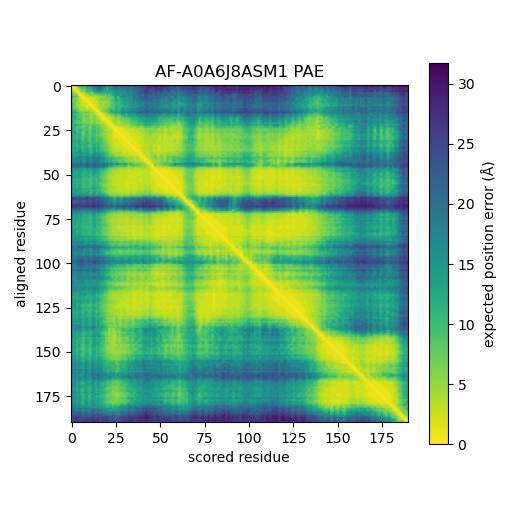 83.81 90 LYS A C 1
ATOM 737 O O . LYS A 1 90 ? -2.106 -6.259 -18.079 1.00 83.81 90 LYS A O 1
ATOM 742 N N . CYS A 1 91 ? -1.558 -4.884 -19.768 1.00 81.88 91 CYS A N 1
ATOM 743 C CA . CYS A 1 91 ? -2.382 -3.785 -19.313 1.00 81.88 91 CYS A CA 1
ATOM 744 C C . CYS A 1 91 ? -3.829 -4.016 -19.737 1.00 81.88 91 CYS A C 1
ATOM 746 O O . CYS A 1 91 ? -4.110 -4.397 -20.865 1.00 81.88 91 CYS A O 1
ATOM 748 N N . GLU A 1 92 ? -4.758 -3.735 -18.834 1.00 74.50 92 GLU A N 1
ATOM 749 C CA . GLU A 1 92 ? -6.183 -3.760 -19.155 1.00 74.50 92 GLU A CA 1
ATOM 750 C C . GLU A 1 92 ? -6.773 -2.342 -19.092 1.00 74.50 92 GLU A C 1
ATOM 752 O O . GLU A 1 92 ? -6.080 -1.345 -19.271 1.00 74.50 92 GLU A O 1
ATOM 757 N N . HIS A 1 93 ? -8.053 -2.246 -18.736 1.00 77.44 93 HIS A N 1
ATOM 758 C CA . HIS A 1 93 ? -8.863 -1.039 -18.591 1.00 77.44 93 HIS A CA 1
ATOM 759 C C . HIS A 1 93 ? -8.279 0.079 -17.706 1.00 77.44 93 HIS A C 1
ATOM 761 O O . HIS A 1 93 ? -8.781 1.200 -17.728 1.00 77.44 93 HIS A O 1
ATOM 767 N N . TRP A 1 94 ? -7.276 -0.206 -16.871 1.00 80.75 94 TRP A N 1
ATOM 768 C CA . TRP A 1 94 ? -6.642 0.803 -16.018 1.00 80.75 94 TRP A CA 1
ATOM 769 C C . TRP A 1 94 ? -5.553 1.594 -16.753 1.00 80.75 94 TRP A C 1
ATOM 771 O O . TRP A 1 94 ? -5.205 2.703 -16.334 1.00 80.75 94 TRP A O 1
ATOM 781 N N . CYS A 1 95 ? -5.016 1.028 -17.834 1.00 84.06 95 CYS A N 1
ATOM 782 C CA . CYS A 1 95 ? -4.051 1.694 -18.681 1.00 84.06 95 CYS A CA 1
ATOM 783 C C . CYS A 1 95 ? -4.741 2.755 -19.533 1.00 84.06 95 CYS A C 1
ATOM 785 O O . CYS A 1 95 ? -5.885 2.608 -19.954 1.00 84.06 95 CYS A O 1
ATOM 787 N N . LYS A 1 96 ? -4.035 3.863 -19.741 1.00 81.19 96 LYS A N 1
ATOM 788 C CA . LYS A 1 96 ? -4.525 5.011 -20.507 1.00 81.19 96 LYS A CA 1
ATOM 789 C C . LYS A 1 96 ? -3.718 5.245 -21.779 1.00 81.19 96 LYS A C 1
ATOM 791 O O . LYS A 1 96 ? -3.886 6.299 -22.392 1.00 81.19 96 LYS A O 1
ATOM 796 N N . GLU A 1 97 ? -2.842 4.309 -22.133 1.00 73.00 97 GLU A N 1
ATOM 797 C CA . GLU A 1 97 ? -2.166 4.318 -23.425 1.00 73.00 97 GLU A CA 1
ATOM 798 C C . GLU A 1 97 ? -3.224 4.258 -24.542 1.00 73.00 97 GLU A C 1
ATOM 800 O O . GLU A 1 97 ? -4.253 3.603 -24.384 1.00 73.00 97 GLU A O 1
ATOM 805 N N . GLY A 1 98 ? -3.029 5.028 -25.615 1.00 68.94 98 GLY A N 1
ATOM 806 C CA . GLY A 1 98 ? -4.019 5.209 -26.687 1.00 68.94 98 GLY A CA 1
ATOM 807 C C . GLY A 1 98 ? -4.886 6.470 -26.571 1.00 68.94 98 GLY A C 1
ATOM 808 O O . GLY A 1 98 ? -5.622 6.785 -27.498 1.00 68.94 98 GLY A O 1
ATOM 809 N N . ASN A 1 99 ? -4.778 7.237 -25.478 1.00 76.06 99 ASN A N 1
ATOM 810 C CA . ASN A 1 99 ? -5.341 8.590 -25.426 1.00 76.06 99 ASN A CA 1
ATOM 811 C C . ASN A 1 99 ? -4.372 9.598 -26.061 1.00 76.06 99 ASN A C 1
ATOM 813 O O . ASN A 1 99 ? -3.177 9.552 -25.771 1.00 76.06 99 ASN A O 1
ATOM 817 N N . GLU A 1 100 ? -4.894 10.570 -26.818 1.00 65.81 100 GLU A N 1
ATOM 818 C CA . GLU A 1 100 ? -4.118 11.583 -27.569 1.00 65.81 100 GLU A CA 1
ATOM 819 C C . GLU A 1 100 ? -3.153 12.428 -26.708 1.00 65.81 100 GLU A C 1
ATOM 821 O O . GLU A 1 100 ? -2.263 13.086 -27.228 1.00 65.81 100 GLU A O 1
ATOM 826 N N . ASN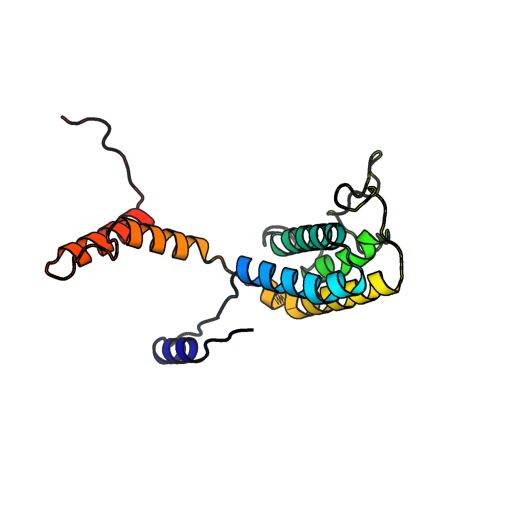 A 1 101 ? -3.286 12.378 -25.378 1.00 74.56 101 ASN A N 1
ATOM 827 C CA . ASN A 1 101 ? -2.440 13.087 -24.411 1.00 74.56 101 ASN A CA 1
ATOM 828 C C . ASN A 1 101 ? -1.911 12.168 -23.293 1.00 74.56 101 ASN A C 1
ATOM 830 O O . ASN A 1 101 ? -1.764 12.588 -22.137 1.00 74.56 101 ASN A O 1
ATOM 834 N N . TYR A 1 102 ? -1.701 10.883 -23.588 1.00 79.25 102 TYR A N 1
ATOM 835 C CA . TYR A 1 102 ? -1.174 9.945 -22.603 1.00 79.25 102 TYR A CA 1
ATOM 836 C C . TYR A 1 102 ? 0.270 10.292 -22.223 1.00 79.25 102 TYR A C 1
ATOM 838 O O . TYR A 1 102 ? 1.165 10.372 -23.058 1.00 79.25 102 TYR A O 1
ATOM 846 N N . SER A 1 103 ? 0.498 10.480 -20.927 1.00 82.25 103 SER A N 1
ATOM 847 C CA . SER A 1 103 ? 1.828 10.587 -20.338 1.00 82.25 103 SER A CA 1
ATOM 848 C C . SER A 1 103 ? 1.833 9.925 -18.970 1.00 82.25 103 SER A C 1
ATOM 850 O O . SER A 1 103 ? 0.804 9.862 -18.278 1.00 82.25 103 SER A O 1
ATOM 852 N N . PHE A 1 104 ? 3.002 9.460 -18.535 1.00 82.94 104 PHE A N 1
ATOM 853 C CA . PHE A 1 104 ? 3.172 8.882 -17.208 1.00 82.94 104 PHE A CA 1
ATOM 854 C C . PHE A 1 104 ? 3.222 9.990 -16.149 1.00 82.94 104 PHE A C 1
ATOM 856 O O . PHE A 1 104 ? 4.250 10.227 -15.528 1.00 82.94 104 PHE A O 1
ATOM 863 N N . LYS A 1 105 ? 2.097 10.680 -15.908 1.00 80.50 105 LYS A N 1
ATOM 864 C CA . LYS A 1 105 ? 1.999 11.883 -15.048 1.00 80.50 105 LYS A CA 1
ATOM 865 C C . LYS A 1 105 ? 2.606 11.743 -13.648 1.00 80.50 105 LYS A C 1
ATOM 867 O O . LYS A 1 105 ? 2.855 12.739 -12.983 1.00 80.50 105 LYS A O 1
ATOM 872 N N . SER A 1 106 ? 2.732 10.518 -13.141 1.00 82.81 106 SER A N 1
ATOM 873 C CA . SER A 1 106 ? 3.273 10.232 -11.809 1.00 82.81 106 SER A CA 1
ATOM 874 C C . SER A 1 106 ? 4.698 9.656 -11.836 1.00 82.81 106 SER A C 1
ATOM 876 O O . SER A 1 106 ? 5.252 9.447 -10.762 1.00 82.81 106 SER A O 1
ATOM 878 N N . LEU A 1 107 ? 5.289 9.422 -13.015 1.00 87.56 107 LEU A N 1
ATOM 879 C CA . LEU A 1 107 ? 6.704 9.083 -13.177 1.00 87.56 107 LEU A CA 1
ATOM 880 C C . LEU A 1 107 ? 7.550 10.340 -13.444 1.00 87.56 107 LEU A C 1
ATOM 882 O O . LEU A 1 107 ? 7.056 11.307 -14.035 1.00 87.56 107 LEU A O 1
ATOM 886 N N . PRO A 1 108 ? 8.835 10.337 -13.044 1.00 83.00 108 PRO A N 1
ATOM 887 C CA . PRO A 1 108 ? 9.770 11.404 -13.385 1.00 83.00 108 PRO A CA 1
ATOM 888 C C . PRO A 1 108 ? 9.835 11.638 -14.898 1.00 83.00 108 PRO A C 1
ATOM 890 O O . PRO A 1 108 ? 9.987 10.702 -15.676 1.00 83.00 108 PRO A O 1
ATOM 893 N N . GLY A 1 109 ? 9.704 12.895 -15.321 1.00 83.50 109 GLY A N 1
ATOM 894 C CA . GLY A 1 109 ? 9.786 13.266 -16.736 1.00 83.50 109 GLY A CA 1
ATOM 895 C C . GLY A 1 109 ? 8.611 12.804 -17.606 1.00 83.50 109 GLY A C 1
ATOM 896 O O . GLY A 1 109 ? 8.655 13.027 -18.811 1.00 83.50 109 GLY A O 1
ATOM 897 N N . GLY A 1 110 ? 7.568 12.184 -17.036 1.00 85.81 110 GLY A N 1
ATOM 898 C CA . GLY A 1 110 ? 6.372 11.774 -17.782 1.00 85.81 110 GLY A CA 1
ATOM 899 C C . GLY A 1 110 ? 6.591 10.638 -18.786 1.00 85.81 110 GLY A C 1
ATOM 900 O O . GLY A 1 110 ? 5.702 10.378 -19.598 1.00 85.81 110 GLY A O 1
ATOM 901 N N . LYS A 1 111 ? 7.752 9.978 -18.730 1.00 88.31 111 LYS A N 1
ATOM 902 C CA . LYS A 1 111 ? 8.216 8.959 -19.679 1.00 88.31 111 LYS A CA 1
ATOM 903 C C . LYS A 1 111 ? 8.274 7.571 -19.023 1.00 88.31 111 LYS A C 1
ATOM 905 O O . LYS A 1 111 ? 8.309 7.498 -17.791 1.00 88.31 111 LYS A O 1
ATOM 910 N N . PRO A 1 112 ? 8.297 6.492 -19.827 1.00 90.62 112 PRO A N 1
ATOM 911 C CA . PRO A 1 112 ? 8.625 5.157 -19.342 1.00 90.62 112 PRO A CA 1
ATOM 912 C C . PRO A 1 112 ? 9.973 5.125 -18.613 1.00 90.62 112 PRO A C 1
ATOM 914 O O . PRO A 1 112 ? 10.878 5.907 -18.917 1.00 90.62 112 PRO A O 1
ATOM 917 N N . LEU A 1 113 ? 10.100 4.210 -17.656 1.00 91.56 113 LEU A N 1
ATOM 918 C CA . LEU A 1 113 ? 11.368 3.886 -17.007 1.00 91.56 113 LEU A CA 1
ATOM 919 C C . LEU A 1 113 ? 12.276 3.080 -17.945 1.00 91.56 113 LEU A C 1
ATOM 921 O O . LEU A 1 113 ? 11.841 2.543 -18.961 1.00 91.56 113 LEU A O 1
ATOM 925 N N . SER A 1 114 ? 13.559 3.009 -17.603 1.00 89.69 114 SER A N 1
ATOM 926 C CA . SER A 1 114 ? 14.573 2.271 -18.360 1.00 89.69 114 SER A CA 1
ATOM 927 C C . SER A 1 114 ? 15.653 1.748 -17.411 1.00 89.69 114 SER A C 1
ATOM 929 O O . SER A 1 114 ? 15.830 2.304 -16.323 1.00 89.69 114 SER A O 1
ATOM 931 N N . GLY A 1 115 ? 16.378 0.712 -17.837 1.00 90.44 115 GLY A N 1
ATOM 932 C CA . GLY A 1 115 ? 17.460 0.083 -17.078 1.00 90.44 115 GLY A CA 1
ATOM 933 C C . GLY A 1 115 ? 17.051 -1.259 -16.470 1.00 90.44 115 GLY A C 1
ATOM 934 O O . GLY A 1 115 ? 16.121 -1.319 -15.662 1.00 90.44 115 GLY A O 1
ATOM 935 N N . ASP A 1 116 ? 17.784 -2.307 -16.840 1.00 90.31 116 ASP A N 1
ATOM 936 C CA . ASP A 1 116 ? 17.467 -3.699 -16.497 1.00 90.31 116 ASP A CA 1
ATOM 937 C C . ASP A 1 116 ? 17.599 -3.962 -14.990 1.00 90.31 116 ASP A C 1
ATOM 939 O O . ASP A 1 116 ? 16.692 -4.515 -14.376 1.00 90.31 116 ASP A O 1
ATOM 943 N N . ASP A 1 117 ? 18.641 -3.427 -14.344 1.00 90.12 117 ASP A N 1
ATOM 944 C CA . ASP A 1 117 ? 18.834 -3.568 -12.892 1.00 90.12 117 ASP A CA 1
ATOM 945 C C . ASP A 1 117 ? 17.652 -3.011 -12.077 1.00 90.12 117 ASP A C 1
ATOM 947 O O . ASP A 1 117 ? 17.230 -3.588 -11.071 1.00 90.12 117 ASP A O 1
ATOM 951 N N . LEU A 1 118 ? 17.107 -1.861 -12.497 1.00 89.88 118 LEU A N 1
ATOM 952 C CA . LEU A 1 118 ? 15.948 -1.252 -11.842 1.00 89.88 118 LEU A CA 1
ATOM 953 C C . LEU A 1 118 ? 14.683 -2.071 -12.109 1.00 89.88 118 LEU A C 1
ATOM 955 O O . LEU A 1 118 ? 13.854 -2.222 -11.207 1.00 89.88 118 LEU A O 1
ATOM 959 N N . HIS A 1 119 ? 14.531 -2.568 -13.337 1.00 92.19 119 HIS A N 1
ATOM 960 C CA . HIS A 1 119 ? 13.422 -3.429 -13.722 1.00 92.19 119 HIS A CA 1
ATOM 961 C C . HIS A 1 119 ? 13.386 -4.694 -12.860 1.00 92.19 119 HIS A C 1
ATOM 963 O O . HIS A 1 119 ? 12.353 -4.986 -12.258 1.00 92.19 119 HIS A O 1
ATOM 969 N N . ASP A 1 120 ? 14.513 -5.389 -12.729 1.00 91.69 120 ASP A N 1
ATOM 970 C CA . ASP A 1 120 ? 14.599 -6.668 -12.028 1.00 91.69 120 ASP A CA 1
ATOM 971 C C . ASP A 1 120 ? 14.370 -6.516 -10.522 1.00 91.69 120 ASP A C 1
ATOM 973 O O . ASP A 1 120 ? 13.580 -7.258 -9.928 1.00 91.69 120 ASP A O 1
ATOM 977 N N . ASP A 1 121 ? 14.961 -5.491 -9.898 1.00 89.88 121 ASP A N 1
ATOM 978 C CA . ASP A 1 121 ? 14.707 -5.190 -8.486 1.00 89.88 121 ASP A CA 1
ATOM 979 C C . ASP A 1 121 ? 13.220 -4.860 -8.233 1.00 89.88 121 ASP A C 1
ATOM 981 O O . ASP A 1 121 ? 12.643 -5.275 -7.221 1.00 89.88 121 ASP A O 1
ATOM 985 N N . LEU A 1 122 ? 12.570 -4.119 -9.141 1.00 90.62 122 LEU A N 1
ATOM 986 C CA . LEU A 1 122 ? 11.134 -3.829 -9.060 1.00 90.62 122 LEU A CA 1
ATOM 987 C C . LEU A 1 122 ? 10.289 -5.085 -9.269 1.00 90.62 122 LEU A C 1
ATOM 989 O O . LEU A 1 122 ? 9.301 -5.285 -8.554 1.00 90.62 122 LEU A O 1
ATOM 993 N N . TYR A 1 123 ? 10.676 -5.923 -10.226 1.00 91.38 123 TYR A N 1
ATOM 994 C CA . TYR A 1 123 ? 9.989 -7.160 -10.549 1.00 91.38 123 TYR A CA 1
ATOM 995 C C . TYR A 1 123 ? 9.966 -8.099 -9.341 1.00 91.38 123 TYR A C 1
ATOM 997 O O . TYR A 1 123 ? 8.885 -8.517 -8.934 1.00 91.38 123 TYR A O 1
ATOM 1005 N N . ILE A 1 124 ? 11.104 -8.322 -8.675 1.00 90.25 124 ILE A N 1
ATOM 1006 C CA . ILE A 1 124 ? 11.202 -9.167 -7.467 1.00 90.25 124 ILE A CA 1
ATOM 1007 C C . ILE A 1 124 ? 10.243 -8.690 -6.362 1.00 90.25 124 ILE A C 1
ATOM 1009 O O . ILE A 1 124 ? 9.540 -9.483 -5.718 1.00 90.25 124 ILE A O 1
ATOM 1013 N N . VAL A 1 125 ? 10.185 -7.374 -6.139 1.00 88.69 125 VAL A N 1
ATOM 1014 C CA . VAL A 1 125 ? 9.316 -6.767 -5.123 1.00 88.69 125 VAL A CA 1
ATOM 1015 C C . VAL A 1 125 ? 7.837 -6.993 -5.462 1.00 88.69 125 VAL A C 1
ATOM 1017 O O . VAL A 1 125 ? 7.065 -7.433 -4.603 1.00 88.69 125 VAL A O 1
ATOM 1020 N N . PHE A 1 126 ? 7.426 -6.733 -6.706 1.00 89.75 126 PHE A N 1
ATOM 1021 C CA . PHE A 1 126 ? 6.032 -6.902 -7.133 1.00 89.75 126 PHE A CA 1
ATOM 1022 C C . PHE A 1 126 ? 5.618 -8.365 -7.286 1.00 89.75 126 PHE A C 1
ATOM 1024 O O . PHE A 1 126 ? 4.475 -8.706 -6.973 1.00 89.75 126 PHE A O 1
ATOM 1031 N N . GLU A 1 127 ? 6.530 -9.246 -7.683 1.00 89.94 127 GLU A N 1
ATOM 1032 C CA . GLU A 1 127 ? 6.306 -10.685 -7.747 1.00 89.94 127 GLU A CA 1
ATOM 1033 C C . GLU A 1 127 ? 5.995 -11.237 -6.353 1.00 89.94 127 GLU A C 1
ATOM 1035 O O . GLU A 1 127 ? 4.958 -11.879 -6.160 1.00 89.94 127 GLU A O 1
ATOM 1040 N N . THR A 1 128 ? 6.798 -10.869 -5.349 1.00 87.44 128 THR A N 1
ATOM 1041 C CA . THR A 1 128 ? 6.564 -11.227 -3.940 1.00 87.44 128 THR A CA 1
ATOM 1042 C C . THR A 1 128 ? 5.177 -10.778 -3.466 1.00 87.44 128 THR A C 1
ATOM 1044 O O . THR A 1 128 ? 4.460 -11.525 -2.792 1.00 87.44 128 THR A O 1
ATOM 1047 N N . MET A 1 129 ? 4.749 -9.571 -3.842 1.00 84.62 129 MET A N 1
ATOM 1048 C CA . MET A 1 129 ? 3.418 -9.057 -3.494 1.00 84.62 129 MET A CA 1
ATOM 1049 C C . MET A 1 129 ? 2.302 -9.796 -4.235 1.00 84.62 129 MET A C 1
ATOM 1051 O O . MET A 1 129 ? 1.273 -10.117 -3.639 1.00 84.62 129 MET A O 1
ATOM 1055 N N . SER A 1 130 ? 2.503 -10.106 -5.515 1.00 86.31 130 SER A N 1
ATOM 1056 C CA . SER A 1 130 ? 1.539 -10.838 -6.336 1.00 86.31 130 SER A CA 1
ATOM 1057 C C . SER A 1 130 ? 1.331 -12.276 -5.836 1.00 86.31 130 SER A C 1
ATOM 1059 O O . SER A 1 130 ? 0.196 -12.767 -5.811 1.00 86.31 130 SER A O 1
ATOM 1061 N N . ASN A 1 131 ? 2.396 -12.928 -5.354 1.00 85.25 131 ASN A N 1
ATOM 1062 C CA . ASN A 1 131 ? 2.368 -14.249 -4.715 1.00 85.25 1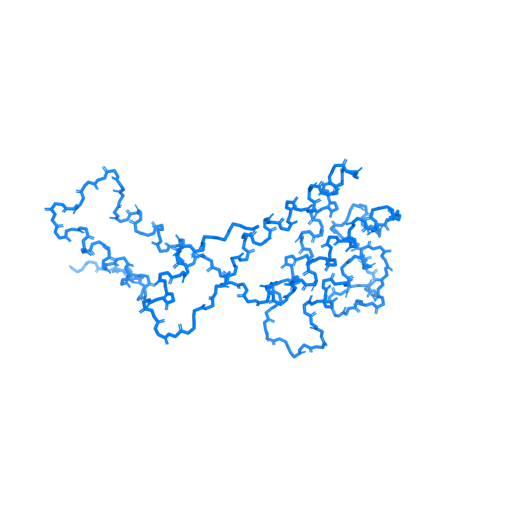31 ASN A CA 1
ATOM 1063 C C . ASN A 1 131 ? 1.563 -14.234 -3.414 1.00 85.25 131 ASN A C 1
ATOM 1065 O O . ASN A 1 131 ? 0.846 -15.183 -3.118 1.00 85.25 131 ASN A O 1
ATOM 1069 N N . ASN A 1 132 ? 1.569 -13.112 -2.696 1.00 78.25 132 ASN A N 1
ATOM 1070 C CA . ASN A 1 132 ? 0.783 -12.933 -1.478 1.00 78.25 132 ASN A CA 1
ATOM 1071 C C . ASN A 1 132 ? -0.602 -12.298 -1.712 1.00 78.25 132 ASN A C 1
ATOM 1073 O O . ASN A 1 132 ? -1.308 -12.000 -0.747 1.00 78.25 132 ASN A O 1
ATOM 1077 N N . SER A 1 133 ? -1.026 -12.105 -2.966 1.00 75.38 133 SER A N 1
ATOM 1078 C CA . SER A 1 133 ? -2.226 -11.327 -3.328 1.00 75.38 133 SER A CA 1
ATOM 1079 C C . SER A 1 133 ? -3.538 -11.807 -2.699 1.00 75.38 133 SER A C 1
ATOM 1081 O O . SER A 1 133 ? -4.421 -10.984 -2.455 1.00 75.38 133 SER A O 1
ATOM 1083 N N . LEU A 1 134 ? -3.662 -13.099 -2.379 1.00 68.44 134 LEU A N 1
ATOM 1084 C CA . LEU A 1 134 ? -4.811 -13.649 -1.651 1.00 68.44 134 LEU A CA 1
ATOM 1085 C C . LEU A 1 134 ? -4.904 -13.100 -0.220 1.00 68.44 134 LEU A C 1
ATOM 1087 O O . LEU A 1 134 ? -5.980 -12.686 0.201 1.00 68.44 134 LEU A O 1
ATOM 1091 N N . LYS A 1 135 ? -3.779 -12.986 0.496 1.00 68.81 135 LYS A N 1
ATOM 1092 C CA . LYS A 1 135 ? -3.731 -12.343 1.823 1.00 68.81 135 LYS A CA 1
ATOM 1093 C C . LYS A 1 135 ? -3.992 -10.839 1.734 1.00 68.81 135 LYS A C 1
ATOM 1095 O O . LYS A 1 135 ? -4.611 -10.268 2.623 1.00 68.81 135 LYS A O 1
ATOM 1100 N N . LEU A 1 136 ? -3.590 -10.202 0.627 1.00 68.06 136 LEU A N 1
ATOM 1101 C CA . LEU A 1 136 ? -3.950 -8.805 0.339 1.00 68.06 136 LEU A CA 1
ATOM 1102 C C . LEU A 1 136 ? -5.456 -8.652 0.055 1.00 68.06 136 LEU A C 1
ATOM 1104 O O . LEU A 1 136 ? -5.990 -7.539 0.072 1.00 68.06 136 LEU A O 1
ATOM 1108 N N . ALA A 1 137 ? -6.149 -9.754 -0.264 1.00 62.47 137 ALA A N 1
ATOM 1109 C CA . ALA A 1 137 ? -7.534 -9.717 -0.692 1.00 62.47 137 ALA A CA 1
ATOM 1110 C C . ALA A 1 137 ? -8.538 -9.566 0.453 1.00 62.47 137 ALA A C 1
ATOM 1112 O O . ALA A 1 137 ? -9.607 -8.973 0.250 1.00 62.47 137 ALA A O 1
ATOM 1113 N N . THR A 1 138 ? -8.176 -10.091 1.618 1.00 63.12 138 THR A N 1
ATOM 1114 C CA . THR A 1 138 ? -9.002 -10.190 2.822 1.00 63.12 138 THR A CA 1
ATOM 1115 C C . THR A 1 138 ? -8.740 -9.068 3.823 1.00 63.12 138 THR A C 1
ATOM 1117 O O . THR A 1 138 ? -9.349 -9.057 4.883 1.00 63.12 138 THR A O 1
ATOM 1120 N N . CYS A 1 139 ? -7.873 -8.099 3.509 1.00 67.56 139 CYS A N 1
ATOM 1121 C CA . CYS A 1 139 ? -7.494 -7.078 4.479 1.00 67.56 139 CYS A CA 1
ATOM 1122 C C . CYS A 1 139 ? -8.689 -6.242 4.973 1.00 67.56 139 CYS A C 1
ATOM 1124 O O . CYS A 1 139 ? -9.474 -5.714 4.178 1.00 67.56 139 CYS A O 1
ATOM 1126 N N . GLY A 1 140 ? -8.781 -6.100 6.295 1.00 69.31 140 GLY A N 1
ATOM 1127 C CA . GLY A 1 140 ? -9.756 -5.256 6.979 1.00 69.31 140 GLY A CA 1
ATOM 1128 C C . GLY A 1 140 ? -9.233 -3.836 7.197 1.00 69.31 140 GLY A C 1
ATOM 1129 O O . GLY A 1 140 ? -8.098 -3.505 6.847 1.00 69.31 140 GLY A O 1
ATOM 1130 N N . SER A 1 141 ? -10.066 -2.983 7.792 1.00 72.38 141 SER A N 1
ATOM 1131 C CA . SER A 1 141 ? -9.639 -1.664 8.260 1.00 72.38 141 SER A CA 1
ATOM 1132 C C . SER A 1 141 ? -9.826 -1.554 9.766 1.00 72.38 141 SER A C 1
ATOM 1134 O O . SER A 1 141 ? -10.926 -1.766 10.264 1.00 72.38 141 SER A O 1
ATOM 1136 N N . THR A 1 142 ? -8.778 -1.147 10.481 1.00 76.12 142 THR A N 1
ATOM 1137 C CA . THR A 1 142 ? -8.841 -0.839 11.922 1.00 76.12 142 THR A CA 1
ATOM 1138 C C . THR A 1 142 ? -9.510 0.499 12.230 1.00 76.12 142 THR A C 1
ATOM 1140 O O . THR A 1 142 ? -9.724 0.820 13.397 1.00 76.12 142 THR A O 1
ATOM 1143 N N . LYS A 1 143 ? -9.875 1.290 11.212 1.00 78.12 143 LYS A N 1
ATOM 1144 C CA . LYS A 1 143 ? -10.373 2.666 11.375 1.00 78.12 143 LYS A CA 1
ATOM 1145 C C . LYS A 1 143 ? -11.577 2.774 12.305 1.00 78.12 143 LYS A C 1
ATOM 1147 O O . LYS A 1 143 ? -11.654 3.737 13.067 1.00 78.12 143 LYS A O 1
ATOM 1152 N N . ASP A 1 144 ? -12.493 1.811 12.261 1.00 77.81 144 ASP A N 1
ATOM 1153 C CA . ASP A 1 144 ? -13.681 1.822 13.118 1.00 77.81 144 ASP A CA 1
ATOM 1154 C C . ASP A 1 144 ? -13.331 1.570 14.585 1.00 77.81 144 ASP A C 1
ATOM 1156 O O . ASP A 1 144 ? -13.841 2.270 15.462 1.00 77.81 144 ASP A O 1
ATOM 1160 N N . VAL A 1 145 ? -12.393 0.654 14.840 1.00 82.25 145 VAL A N 1
ATOM 1161 C CA . VAL A 1 145 ? -11.861 0.371 16.181 1.00 82.25 145 VAL A CA 1
ATOM 1162 C C . VAL A 1 145 ? -11.060 1.563 16.703 1.00 82.25 145 VAL A C 1
ATOM 1164 O O . VAL A 1 145 ? -11.265 1.999 17.830 1.00 82.25 145 VAL A O 1
ATOM 1167 N N . GLU A 1 146 ? -10.202 2.165 15.878 1.00 84.31 146 GLU A N 1
ATOM 1168 C CA . GLU A 1 146 ? -9.454 3.373 16.245 1.00 84.31 146 GLU A CA 1
ATOM 1169 C C . GLU A 1 146 ? -10.377 4.564 16.521 1.00 84.31 146 GLU A C 1
ATOM 1171 O O . GLU A 1 146 ? -10.128 5.354 17.431 1.00 84.31 146 GLU A O 1
ATOM 1176 N N . SER A 1 147 ? -11.447 4.715 15.734 1.00 88.19 147 SER A N 1
ATOM 1177 C CA . SER A 1 147 ? -12.478 5.726 15.966 1.00 88.19 147 SER A CA 1
ATOM 1178 C C . SER A 1 147 ? -13.168 5.504 17.307 1.00 88.19 147 SER A C 1
ATOM 1180 O O . SER A 1 147 ? -13.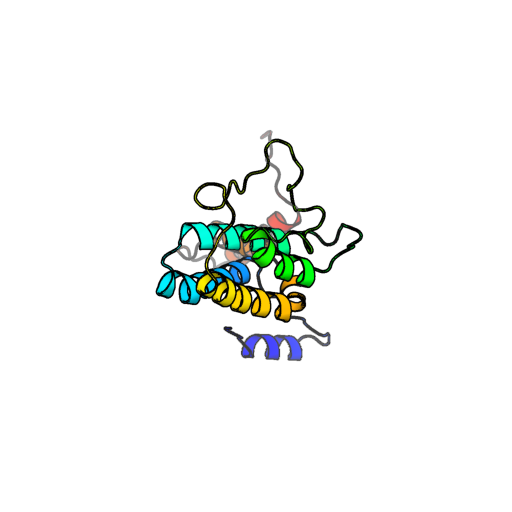327 6.468 18.053 1.00 88.19 147 SER A O 1
ATOM 1182 N N . LEU A 1 148 ? -13.535 4.264 17.629 1.00 87.75 148 LEU A N 1
ATOM 1183 C CA . LEU A 1 148 ? -14.153 3.927 18.907 1.00 87.75 148 LEU A CA 1
ATOM 1184 C C . LEU A 1 148 ? -13.189 4.171 20.082 1.00 87.75 148 LEU A C 1
ATOM 1186 O O . LEU A 1 148 ? -13.566 4.824 21.052 1.00 87.75 148 LEU A O 1
ATOM 1190 N N . ASN A 1 149 ? -11.925 3.755 19.964 1.00 88.62 149 ASN A N 1
ATOM 1191 C CA . ASN A 1 149 ? -10.895 4.008 20.977 1.00 88.62 149 ASN A CA 1
ATOM 1192 C C . ASN A 1 149 ? -10.697 5.507 21.224 1.00 88.62 149 ASN A C 1
ATOM 1194 O O . ASN A 1 149 ? -10.640 5.937 22.374 1.00 88.62 149 ASN A O 1
ATOM 1198 N N . ARG A 1 150 ? -10.677 6.326 20.163 1.00 89.50 150 ARG A N 1
ATOM 1199 C CA . ARG A 1 150 ? -10.637 7.791 20.296 1.00 89.50 150 ARG A CA 1
ATOM 1200 C C . ARG A 1 150 ? -11.847 8.342 21.052 1.00 89.50 150 ARG A C 1
ATOM 1202 O O . ARG A 1 150 ? -11.674 9.247 21.864 1.00 89.50 150 ARG A O 1
ATOM 1209 N N . MET A 1 151 ? -13.046 7.802 20.821 1.00 90.69 151 MET A N 1
ATOM 1210 C CA . MET A 1 151 ? -14.247 8.210 21.561 1.00 90.69 151 MET A CA 1
ATOM 1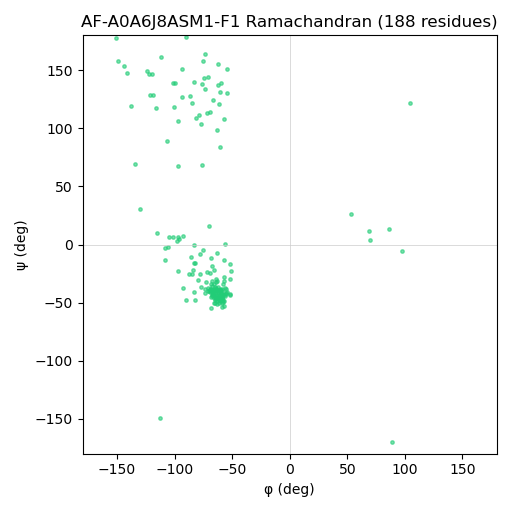211 C C . MET A 1 151 ? -14.174 7.824 23.044 1.00 90.69 151 MET A C 1
ATOM 1213 O O . MET A 1 151 ? -14.572 8.615 23.896 1.00 90.69 151 MET A O 1
ATOM 1217 N N . PHE A 1 152 ? -13.632 6.649 23.376 1.00 90.00 152 PHE A N 1
ATOM 1218 C CA . PHE A 1 152 ? -13.402 6.281 24.775 1.00 90.00 152 PHE A CA 1
ATOM 1219 C C . PHE A 1 152 ? -12.392 7.216 25.436 1.00 90.00 152 PHE A C 1
ATOM 1221 O O . PHE A 1 152 ? -12.663 7.737 26.514 1.00 90.00 152 PHE A O 1
ATOM 1228 N N . SER A 1 153 ? -11.264 7.495 24.779 1.00 89.06 153 SER A N 1
ATOM 1229 C CA . SER A 1 153 ? -10.240 8.391 25.324 1.00 89.06 153 SER A CA 1
ATOM 1230 C C . SER A 1 153 ? -10.734 9.825 25.523 1.00 89.06 153 SER A C 1
ATOM 1232 O O . SER A 1 153 ? -10.265 10.495 26.439 1.00 89.06 153 SER A O 1
ATOM 1234 N N . SER A 1 154 ? -11.670 10.311 24.700 1.00 89.19 154 SER A N 1
ATOM 1235 C CA . SER A 1 154 ? -12.241 11.652 24.878 1.00 89.19 154 SER A CA 1
ATOM 1236 C C . SER A 1 154 ? -13.262 11.713 26.015 1.00 89.19 154 SER A C 1
ATOM 1238 O O . SER A 1 154 ? -13.315 12.706 26.737 1.00 89.19 154 SER A O 1
ATOM 1240 N N . LYS A 1 155 ? -14.058 10.655 26.204 1.00 88.75 155 LYS A N 1
ATOM 1241 C CA . LYS A 1 155 ? -15.109 10.603 27.230 1.00 88.75 155 LYS A CA 1
ATOM 1242 C C . LYS A 1 155 ? -14.628 10.108 28.588 1.00 88.75 155 LYS A C 1
ATOM 1244 O O . LYS A 1 155 ? -15.244 10.445 29.595 1.00 88.75 155 LYS A O 1
ATOM 1249 N N . ALA A 1 156 ? -13.561 9.326 28.631 1.00 89.31 156 ALA A N 1
ATOM 1250 C CA . ALA A 1 156 ? -12.924 8.833 29.844 1.00 89.31 156 ALA A CA 1
ATOM 1251 C C . ALA A 1 156 ? -11.398 8.998 29.716 1.00 89.31 156 ALA A C 1
ATOM 1253 O O . ALA A 1 156 ? -10.672 8.014 29.556 1.00 89.31 156 ALA A O 1
ATOM 1254 N N . PRO A 1 157 ? -10.895 10.245 29.722 1.00 85.75 157 PRO A N 1
ATOM 1255 C CA . PRO A 1 157 ? -9.466 10.498 29.619 1.00 85.75 157 PRO A CA 1
ATOM 1256 C C . PRO A 1 157 ? -8.714 9.896 30.807 1.00 85.75 157 PRO A C 1
ATOM 1258 O O . PRO A 1 157 ? -9.098 10.088 31.957 1.00 85.75 157 PRO A O 1
ATOM 1261 N N . TRP A 1 158 ? -7.576 9.259 30.523 1.00 79.50 158 TRP A N 1
ATOM 1262 C CA . TRP A 1 158 ? -6.702 8.617 31.519 1.00 79.50 158 TRP A CA 1
ATOM 1263 C C . TRP A 1 158 ? -6.306 9.528 32.691 1.00 79.50 158 TRP A C 1
ATOM 1265 O O . TRP A 1 158 ? -6.068 9.065 33.800 1.00 79.50 158 TRP A O 1
ATOM 1275 N N . ARG A 1 159 ? -6.231 10.841 32.451 1.00 86.88 159 ARG A N 1
ATOM 1276 C CA . ARG A 1 159 ? -5.830 11.834 33.459 1.00 86.88 159 ARG A CA 1
ATOM 1277 C C . ARG A 1 159 ? -6.854 12.010 34.587 1.00 86.88 159 ARG A C 1
ATOM 1279 O O . ARG A 1 159 ? -6.534 12.677 35.563 1.00 86.88 159 ARG A O 1
ATOM 1286 N N . ILE A 1 160 ? -8.066 11.467 34.452 1.00 85.56 160 ILE A N 1
ATOM 1287 C CA . ILE A 1 160 ? -9.151 11.621 35.424 1.00 85.56 160 ILE A CA 1
ATOM 1288 C C . ILE A 1 160 ? -9.587 10.238 35.915 1.00 85.56 160 ILE A C 1
ATOM 1290 O O . ILE A 1 160 ? -9.900 9.351 35.122 1.00 85.56 160 ILE A O 1
ATOM 1294 N N . CYS A 1 161 ? -9.636 10.059 37.236 1.00 86.50 161 CYS A N 1
ATOM 1295 C CA . CYS A 1 161 ? -10.111 8.822 37.843 1.00 86.50 161 CYS A CA 1
ATOM 1296 C C . CYS A 1 161 ? -11.647 8.777 37.827 1.00 86.50 161 CYS A C 1
ATOM 1298 O O . CYS A 1 161 ? -12.302 9.539 38.535 1.00 86.50 161 CYS A O 1
ATOM 1300 N N . TYR A 1 162 ? -12.218 7.879 37.021 1.00 85.19 162 TYR A N 1
ATOM 1301 C CA . TYR A 1 162 ? -13.664 7.614 36.977 1.00 85.19 162 TYR A CA 1
ATOM 1302 C C . TYR A 1 162 ? -14.054 6.258 37.579 1.00 85.19 162 TYR A C 1
ATOM 1304 O O . TYR A 1 162 ? -15.239 5.940 37.635 1.00 85.19 162 TYR A O 1
ATOM 1312 N N . SER A 1 163 ? -13.080 5.453 38.015 1.00 83.06 163 SER A N 1
ATOM 1313 C CA . SER A 1 163 ? -13.287 4.073 38.476 1.00 83.06 163 SER A CA 1
ATOM 1314 C C . SER A 1 163 ? -13.845 3.961 39.896 1.00 83.06 163 SER A C 1
ATOM 1316 O O . SER A 1 163 ? -14.184 2.868 40.328 1.00 83.06 163 SER A O 1
ATOM 1318 N N . THR A 1 164 ? -13.935 5.068 40.633 1.00 81.69 164 THR A N 1
ATOM 1319 C CA . THR A 1 164 ? -14.441 5.107 42.015 1.00 81.69 164 THR A CA 1
ATOM 1320 C C . THR A 1 164 ? -15.970 5.175 42.105 1.00 81.69 164 THR A C 1
ATOM 1322 O O . THR A 1 164 ? -16.518 5.223 43.200 1.00 81.69 164 THR A O 1
ATOM 1325 N N . SER A 1 165 ? -16.671 5.193 40.967 1.00 81.69 165 SER A N 1
ATOM 1326 C CA . SER A 1 165 ? -18.136 5.195 40.869 1.00 81.69 165 SER A CA 1
ATOM 1327 C C . SER A 1 165 ? -18.586 4.517 39.569 1.00 81.69 165 SER A C 1
ATOM 1329 O O . SER A 1 165 ? -17.766 4.187 38.711 1.00 81.69 165 SER A O 1
ATOM 1331 N N . GLU A 1 166 ? -19.898 4.396 39.358 1.00 87.38 166 GLU A N 1
ATOM 1332 C CA . GLU A 1 166 ? -20.481 3.926 38.089 1.00 87.38 166 GLU A CA 1
ATOM 1333 C C . GLU A 1 166 ? -20.183 4.842 36.886 1.00 87.38 166 GLU A C 1
ATOM 1335 O O . GLU A 1 166 ? -20.462 4.484 35.742 1.00 87.38 166 GLU A O 1
ATOM 1340 N N . SER A 1 167 ? -19.584 6.017 37.116 1.00 88.25 167 SER A N 1
ATOM 1341 C CA . SER A 1 167 ? -19.241 7.001 36.084 1.00 88.25 167 SER A CA 1
ATOM 1342 C C . SER A 1 167 ? -18.448 6.396 34.923 1.00 88.25 167 SER A C 1
ATOM 1344 O O . SER A 1 167 ? -18.757 6.684 33.765 1.00 88.25 167 SER A O 1
ATOM 1346 N N . LEU A 1 168 ? -17.468 5.524 35.196 1.00 89.38 168 LEU A N 1
ATOM 1347 C CA . LEU A 1 168 ? -16.705 4.856 34.137 1.00 89.38 168 LEU A CA 1
ATOM 1348 C C . LEU A 1 168 ? -17.598 3.952 33.276 1.00 89.38 168 LEU A C 1
ATOM 1350 O O . LEU A 1 168 ? -17.576 4.064 32.050 1.00 89.38 168 LEU A O 1
ATOM 1354 N N . ASN A 1 169 ? -18.416 3.109 33.908 1.00 90.00 169 ASN A N 1
ATOM 1355 C CA . ASN A 1 169 ? -19.317 2.187 33.213 1.00 90.00 169 ASN A CA 1
ATOM 1356 C C . ASN A 1 169 ? -20.337 2.950 32.360 1.00 90.00 169 ASN A C 1
ATOM 1358 O O . ASN A 1 169 ? -20.507 2.638 31.182 1.00 90.00 169 ASN A O 1
ATOM 1362 N N . ASN A 1 170 ? -20.932 4.013 32.909 1.00 91.44 170 ASN A N 1
ATOM 1363 C CA . ASN A 1 170 ? -21.884 4.866 32.195 1.00 91.44 170 ASN A CA 1
ATOM 1364 C C . ASN A 1 170 ? -21.238 5.561 30.988 1.00 91.44 170 ASN A C 1
ATOM 1366 O O . ASN A 1 170 ? -21.821 5.598 29.904 1.00 91.44 170 ASN A O 1
ATOM 1370 N N . ARG A 1 171 ? -20.002 6.061 31.128 1.00 91.56 171 ARG A N 1
ATOM 1371 C CA . ARG A 1 171 ? -19.249 6.670 30.016 1.00 91.56 171 ARG A CA 1
ATOM 1372 C C . ARG A 1 171 ? -18.941 5.656 28.921 1.00 91.56 171 ARG A C 1
ATOM 1374 O O . ARG A 1 171 ? -19.121 5.973 27.743 1.00 91.56 171 ARG A O 1
ATOM 1381 N N . VAL A 1 172 ? -18.507 4.450 29.282 1.00 89.75 172 VAL A N 1
ATOM 1382 C CA . VAL A 1 172 ? -18.232 3.370 28.323 1.00 89.75 172 VAL A CA 1
ATOM 1383 C C . VAL A 1 172 ? -19.518 2.968 27.594 1.00 89.75 172 VAL A C 1
ATOM 1385 O O . VAL A 1 172 ? -19.549 3.006 26.362 1.00 89.75 172 VAL A O 1
ATOM 1388 N N . ALA A 1 173 ? -20.601 2.694 28.324 1.00 89.50 173 ALA A N 1
ATOM 1389 C CA . ALA A 1 173 ? -21.895 2.314 27.756 1.00 89.50 173 ALA A CA 1
ATOM 1390 C C . ALA A 1 173 ? -22.452 3.393 26.809 1.00 89.50 173 ALA A C 1
ATOM 1392 O O . ALA A 1 173 ? -22.791 3.102 25.660 1.00 89.50 173 ALA A O 1
ATOM 1393 N N . ALA A 1 174 ? -22.448 4.661 27.233 1.00 89.81 174 ALA A N 1
ATOM 1394 C CA . ALA A 1 174 ? -22.894 5.781 26.405 1.00 89.81 174 ALA A CA 1
ATOM 1395 C C . ALA A 1 174 ? -22.018 5.988 25.156 1.00 89.81 174 ALA A C 1
ATOM 1397 O O . ALA A 1 174 ? -22.490 6.475 24.130 1.00 89.81 174 ALA A O 1
ATOM 1398 N N . THR A 1 175 ? -20.728 5.647 25.215 1.00 91.00 175 THR A N 1
ATOM 1399 C CA . THR A 1 175 ? -19.827 5.711 24.052 1.00 91.00 175 THR A CA 1
ATOM 1400 C C . THR A 1 175 ? -20.183 4.664 23.007 1.00 91.00 175 THR A C 1
ATOM 1402 O O . THR A 1 175 ? -20.276 4.998 21.826 1.00 91.00 175 THR A O 1
ATOM 1405 N N . VAL A 1 176 ? -20.430 3.426 23.440 1.00 90.50 176 VAL A N 1
ATOM 1406 C CA . VAL A 1 176 ? -20.869 2.340 22.553 1.00 90.50 176 VAL A CA 1
ATOM 1407 C C . VAL A 1 176 ? -22.222 2.677 21.928 1.00 90.50 176 VAL A C 1
ATOM 1409 O O . VAL A 1 176 ? -22.369 2.584 20.710 1.00 90.50 176 VAL A O 1
ATOM 1412 N N . ALA A 1 177 ? -23.178 3.153 22.734 1.00 89.12 177 ALA A N 1
ATOM 1413 C CA . ALA A 1 177 ? -24.486 3.588 22.249 1.00 89.12 177 ALA A CA 1
ATOM 1414 C C . ALA A 1 177 ? -24.355 4.696 21.193 1.00 89.12 177 ALA A C 1
ATOM 1416 O O . ALA A 1 177 ? -24.897 4.563 20.100 1.00 89.12 177 ALA A O 1
ATOM 1417 N N . GLN A 1 178 ? -23.553 5.733 21.458 1.00 89.75 178 GLN A N 1
ATOM 1418 C CA . GLN A 1 178 ? -23.323 6.813 20.495 1.00 89.75 178 GLN A CA 1
ATOM 1419 C C . GLN A 1 178 ? -22.667 6.325 19.196 1.00 89.75 178 GLN A C 1
ATOM 1421 O O . GLN A 1 178 ? -22.981 6.841 18.126 1.00 89.75 178 GLN A O 1
ATOM 1426 N N . LYS A 1 179 ? -21.747 5.353 19.255 1.00 88.12 179 LYS A N 1
ATOM 1427 C CA . LYS A 1 179 ? -21.105 4.809 18.049 1.00 88.12 179 LYS A CA 1
ATOM 1428 C C . LYS A 1 179 ? -22.092 4.022 17.185 1.00 88.12 179 LYS A C 1
ATOM 1430 O O . LYS A 1 179 ? -22.018 4.118 15.964 1.00 88.12 179 LYS A O 1
ATOM 1435 N N . ASN A 1 180 ? -22.978 3.256 17.816 1.00 87.88 180 ASN A N 1
ATOM 1436 C CA . ASN A 1 180 ? -23.907 2.367 17.121 1.00 87.88 180 ASN A CA 1
ATOM 1437 C C . ASN A 1 180 ? -25.168 3.090 16.631 1.00 87.88 180 ASN A C 1
ATOM 1439 O O . ASN A 1 180 ? -25.639 2.812 15.535 1.00 87.88 180 ASN A O 1
ATOM 1443 N N . ILE A 1 181 ? -25.712 3.997 17.445 1.00 86.50 181 ILE A N 1
ATOM 1444 C CA . ILE A 1 181 ? -26.999 4.669 17.205 1.00 86.50 181 ILE A CA 1
ATOM 1445 C C . ILE A 1 181 ? -26.787 6.053 16.568 1.00 86.50 181 ILE A C 1
ATOM 1447 O O . ILE A 1 181 ? -27.663 6.562 15.876 1.00 86.50 181 ILE A O 1
ATOM 1451 N N . GLY A 1 182 ? -25.607 6.652 16.747 1.00 81.25 182 GLY A N 1
ATOM 1452 C CA . GLY A 1 182 ? -25.334 8.038 16.375 1.00 81.25 182 GLY A CA 1
ATOM 1453 C C . GLY A 1 182 ? -25.660 9.013 17.506 1.00 81.25 182 GLY A C 1
ATOM 1454 O O . GLY A 1 182 ? -25.885 8.628 18.654 1.00 81.25 182 GLY A O 1
ATOM 1455 N N . TYR A 1 183 ? -25.635 10.306 17.195 1.00 73.38 183 TYR A N 1
ATOM 1456 C CA . TYR A 1 183 ? -26.069 11.365 18.101 1.00 73.38 183 TYR A CA 1
ATOM 1457 C C . TYR A 1 183 ? -26.807 12.445 17.319 1.00 73.38 183 TYR A C 1
ATOM 1459 O O . TYR A 1 183 ? -26.471 12.734 16.170 1.00 73.38 183 TYR A O 1
ATOM 1467 N N . HIS A 1 184 ? -27.787 13.056 17.974 1.00 72.81 184 HIS A N 1
ATOM 1468 C CA . HIS A 1 184 ? -28.521 14.205 17.468 1.00 72.81 184 HIS A CA 1
ATOM 1469 C C . HIS A 1 184 ? -28.327 15.371 18.431 1.00 72.81 184 HIS A C 1
ATOM 1471 O O . HIS A 1 184 ? -28.178 15.171 19.638 1.00 72.81 184 HIS A O 1
ATOM 1477 N N . TYR A 1 185 ? -28.305 16.584 17.894 1.00 68.00 185 TYR A N 1
ATOM 1478 C CA . TYR A 1 185 ? -28.328 17.788 18.709 1.00 68.00 185 TYR A CA 1
ATOM 1479 C C . TYR A 1 185 ? -29.783 18.142 18.994 1.00 68.00 185 TYR A C 1
ATOM 1481 O O . TYR A 1 185 ? -30.591 18.240 18.069 1.00 68.00 185 TYR A O 1
ATOM 1489 N N . ILE A 1 186 ? -30.116 18.329 20.269 1.00 70.44 186 ILE A N 1
ATOM 1490 C CA . ILE A 1 186 ? -31.393 18.933 20.641 1.00 70.44 186 ILE A CA 1
ATOM 1491 C C . ILE A 1 186 ? -31.300 20.393 20.201 1.00 70.44 186 ILE A C 1
ATOM 1493 O O . ILE A 1 186 ? -30.428 21.125 20.663 1.00 70.44 186 ILE A O 1
ATOM 1497 N N . SER A 1 187 ? -32.126 20.766 19.226 1.00 69.50 187 SER A N 1
ATOM 1498 C CA . SER A 1 187 ? -32.063 22.088 18.590 1.00 69.50 187 SER A CA 1
ATOM 1499 C C . SER A 1 187 ? -32.801 23.156 19.399 1.00 69.50 187 SER A C 1
ATOM 1501 O O . SER A 1 187 ? -32.559 24.339 19.198 1.00 69.50 187 SER A O 1
ATOM 1503 N N . GLU A 1 188 ? -33.656 22.747 20.339 1.00 55.44 188 GLU A N 1
ATOM 1504 C CA . GLU A 1 188 ? -34.487 23.644 21.138 1.00 55.44 188 GLU A CA 1
ATOM 1505 C C . GLU A 1 188 ? -34.507 23.177 22.596 1.00 55.44 188 GLU A C 1
ATOM 1507 O O . GLU A 1 188 ? -34.899 22.052 22.909 1.00 55.44 188 GLU A O 1
ATOM 1512 N N . LEU A 1 189 ? -34.034 24.048 23.487 1.00 57.47 189 LEU A N 1
ATOM 1513 C CA . LEU A 1 189 ? -34.331 23.971 24.9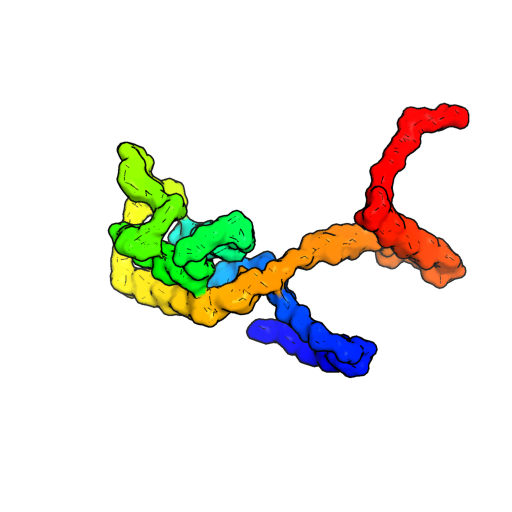12 1.00 57.47 189 LEU A CA 1
ATOM 1514 C C . LEU A 1 189 ? -35.716 24.603 25.091 1.00 57.47 189 LEU A C 1
ATOM 1516 O O . LEU A 1 189 ? -35.845 25.812 24.904 1.00 57.47 189 LEU A O 1
ATOM 1520 N N . HIS A 1 190 ? -36.731 23.787 25.379 1.00 46.47 190 HIS A N 1
ATOM 1521 C CA . HIS A 1 190 ? -38.010 24.270 25.907 1.00 46.47 190 HIS A CA 1
ATOM 1522 C C . HIS A 1 190 ? -37.865 24.661 27.379 1.00 46.47 190 HIS A C 1
ATOM 1524 O O . HIS A 1 190 ? -37.155 23.928 28.109 1.00 46.47 190 HIS A O 1
#

InterPro domains:
  IPR049012 Mutator-like transposase domain [PF20700] (2-95)

pLDDT: mean 79.74, std 11.68, range [40.72, 93.19]

Radius of gyration: 23.3 Å; Cα contacts (8 Å, |Δi|>4): 135; chains: 1; bounding box: 59×47×70 Å

Organism: Mytilus coruscus (NCBI:txid42192)

Nearest PDB structures (foldseek):
  6fkh-assembly1_a  TM=1.807E-01  e=7.025E+00  Spinacia oleracea

Foldseek 3Di:
DDDPPVVLVVVVVVDVDDDDDAAALVVVLVVLLVLCCVQCCVPPVCPLVSVLLSVQLNVLLPPDPPDPDPDDSLLSLQQPLCVLQVNCPSPDPVDPPPDPDQFCVSDPPRDRDDDPVNSVSSNVSSNVCSVCRVSSNRHDHCVLVVVLVVQLCVQPPPVDDPPVDCSSVVSNVVSVCCSVVNDDDPPDDD

Sequence (190 aa):
MDDDSATLSQVKERFGHPVEKWSDINHLRKSVGNSMYNTLQKKHKTSAVIKYFQKCFSYAISQKKKQPRKNTRRETLTSIVPHAFGHHEKCEHWCKEGNENYSFKSLPGGKPLSGDDLHDDLYIVFETMSNNSLKLATCGSTKDVESLNRMFSSKAPWRICYSTSESLNNRVAATVAQKNIGYHYISELH